Protein AF-A0A524PP28-F1 (afdb_monomer)

Mean predicted aligned error: 14.49 Å

Secondary structure (DSSP, 8-state):
------TTHHHHHHHHHHHHHHHHHHHHHHHSHHHIIIIIHHHHHHHHHHHHHHS-GGG------HHHHHHHHHHHHHTS-------------PPPPP-----PPPPPPS------PPP----TT-HHHHHHHHHHHHTT----HHHHHHHH-SSTT-----HHHHHHHHHHHSS-------S--HHHHH-

Structure (mmCIF, N/CA/C/O backbone):
data_AF-A0A524PP28-F1
#
_entry.id   AF-A0A524PP28-F1
#
loop_
_atom_site.group_PDB
_atom_site.id
_atom_site.type_symbol
_atom_site.label_atom_id
_atom_site.label_alt_id
_atom_site.label_comp_id
_atom_site.label_asym_id
_atom_site.label_entity_id
_atom_site.label_seq_id
_atom_site.pdbx_PDB_ins_code
_atom_site.Cartn_x
_atom_site.Cartn_y
_atom_site.Cartn_z
_atom_site.occupancy
_atom_site.B_iso_or_equiv
_atom_site.auth_seq_id
_atom_site.auth_comp_id
_atom_site.auth_asym_id
_atom_site.auth_atom_id
_atom_site.pdbx_PDB_model_num
ATOM 1 N N . MET A 1 1 ? 23.845 -2.824 -70.066 1.00 41.78 1 MET A N 1
ATOM 2 C CA . MET A 1 1 ? 23.721 -1.913 -68.906 1.00 41.78 1 MET A CA 1
ATOM 3 C C . MET A 1 1 ? 23.658 -2.773 -67.642 1.00 41.78 1 MET A C 1
ATOM 5 O O . MET A 1 1 ? 22.612 -3.324 -67.334 1.00 41.78 1 MET A O 1
ATOM 9 N N . PHE A 1 2 ? 24.801 -3.035 -66.996 1.00 45.25 2 PHE A N 1
ATOM 10 C CA . PHE A 1 2 ? 24.888 -3.962 -65.856 1.00 45.25 2 PHE A CA 1
ATOM 11 C C . PHE A 1 2 ? 24.359 -3.288 -64.582 1.00 45.25 2 PHE A C 1
ATOM 13 O O . PHE A 1 2 ? 24.990 -2.385 -64.036 1.00 45.25 2 PHE A O 1
ATOM 20 N N . GLN A 1 3 ? 23.197 -3.735 -64.102 1.00 56.69 3 GLN A N 1
ATOM 21 C CA . GLN A 1 3 ? 22.665 -3.350 -62.797 1.00 56.69 3 GLN A CA 1
ATOM 22 C C . GLN A 1 3 ? 23.578 -3.925 -61.705 1.00 56.69 3 GLN A C 1
ATOM 24 O O . GLN A 1 3 ? 23.565 -5.123 -61.417 1.00 56.69 3 GLN A O 1
ATOM 29 N N . LYS A 1 4 ? 24.391 -3.061 -61.094 1.00 52.88 4 LYS A N 1
ATOM 30 C CA . LYS A 1 4 ? 25.235 -3.381 -59.939 1.00 52.88 4 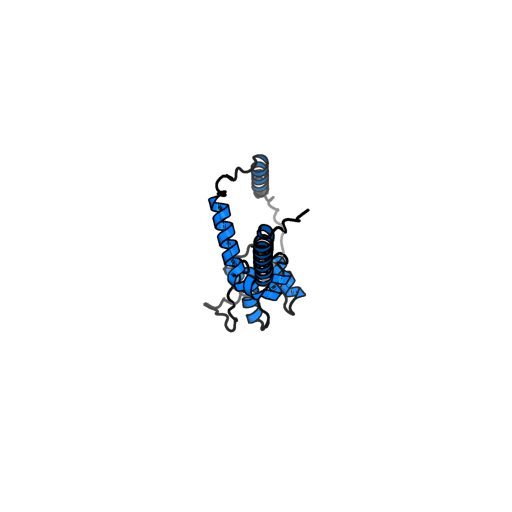LYS A CA 1
ATOM 31 C C . LYS A 1 4 ? 24.311 -3.662 -58.744 1.00 52.88 4 LYS A C 1
ATOM 33 O O . LYS A 1 4 ? 23.977 -2.759 -57.983 1.00 52.88 4 LYS A O 1
ATOM 38 N N . ARG A 1 5 ? 23.812 -4.902 -58.619 1.00 57.16 5 ARG A N 1
ATOM 39 C CA . ARG A 1 5 ? 22.997 -5.334 -57.472 1.00 57.16 5 ARG A CA 1
ATOM 40 C C . ARG A 1 5 ? 23.782 -5.026 -56.200 1.00 57.16 5 ARG A C 1
ATOM 42 O O . ARG A 1 5 ? 24.908 -5.479 -56.023 1.00 57.16 5 ARG A O 1
ATOM 49 N N . SER A 1 6 ? 23.177 -4.212 -55.347 1.00 57.62 6 SER A N 1
ATOM 50 C CA . SER A 1 6 ? 23.732 -3.684 -54.108 1.00 57.62 6 SER A CA 1
ATOM 51 C C . SER A 1 6 ? 23.991 -4.802 -53.085 1.00 57.62 6 SER A C 1
ATOM 53 O O . SER A 1 6 ? 23.219 -5.027 -52.159 1.00 57.62 6 SER A O 1
ATOM 55 N N . VAL A 1 7 ? 25.092 -5.539 -53.245 1.00 58.59 7 VAL A N 1
ATOM 56 C CA . VAL A 1 7 ? 25.517 -6.592 -52.300 1.00 58.59 7 VAL A CA 1
ATOM 57 C C . VAL A 1 7 ? 25.780 -6.007 -50.904 1.00 58.59 7 VAL A C 1
ATOM 59 O O . VAL A 1 7 ? 25.609 -6.697 -49.907 1.00 58.59 7 VAL A O 1
ATOM 62 N N . ARG A 1 8 ? 26.100 -4.709 -50.815 1.00 60.47 8 ARG A N 1
ATOM 63 C CA . ARG A 1 8 ? 26.408 -4.005 -49.562 1.00 60.47 8 ARG A CA 1
ATOM 64 C C . ARG A 1 8 ? 25.178 -3.680 -48.700 1.00 60.47 8 ARG A C 1
ATOM 66 O O . ARG A 1 8 ? 25.328 -3.513 -47.497 1.00 60.47 8 ARG A O 1
ATOM 73 N N . THR A 1 9 ? 23.973 -3.620 -49.277 1.00 61.94 9 THR A N 1
ATOM 74 C CA . THR A 1 9 ? 22.736 -3.336 -48.513 1.00 61.94 9 THR A CA 1
ATOM 75 C C . THR A 1 9 ? 22.134 -4.580 -47.871 1.00 61.94 9 THR A C 1
ATOM 77 O O . THR A 1 9 ? 21.558 -4.481 -46.797 1.00 61.94 9 THR A O 1
ATOM 80 N N . ARG A 1 10 ? 22.321 -5.767 -48.459 1.00 75.12 10 ARG A N 1
ATOM 81 C CA . ARG A 1 10 ? 21.817 -7.041 -47.918 1.00 75.12 10 ARG A CA 1
ATOM 82 C C . ARG A 1 10 ? 22.282 -7.366 -46.487 1.00 75.12 10 ARG A C 1
ATOM 84 O O . ARG A 1 10 ? 21.410 -7.646 -45.671 1.00 75.12 10 ARG A O 1
ATOM 91 N N . PRO A 1 11 ? 23.581 -7.300 -46.131 1.00 80.25 11 PRO A N 1
ATOM 92 C CA . PRO A 1 11 ? 24.006 -7.548 -44.751 1.00 80.25 11 PRO A CA 1
ATOM 93 C C . PRO A 1 11 ? 23.503 -6.464 -43.789 1.00 80.25 11 PRO A C 1
ATOM 95 O O . PRO A 1 11 ? 23.210 -6.758 -42.638 1.00 80.25 11 PRO A O 1
ATOM 98 N N . LEU A 1 12 ? 23.339 -5.230 -44.274 1.00 84.19 12 LEU A N 1
ATOM 99 C CA . LEU A 1 12 ? 22.822 -4.100 -43.501 1.00 84.19 12 LEU A CA 1
ATOM 100 C C . LEU A 1 12 ? 21.324 -4.265 -43.188 1.00 84.19 12 LEU A C 1
ATOM 102 O O . LEU A 1 12 ? 20.901 -4.027 -42.063 1.00 84.19 12 LEU A O 1
ATOM 106 N N . VAL A 1 13 ? 20.538 -4.752 -44.153 1.00 86.81 13 VAL A N 1
ATOM 107 C CA . VAL A 1 13 ? 19.115 -5.090 -43.977 1.00 86.81 13 VAL A CA 1
ATOM 108 C C . VAL A 1 13 ? 18.943 -6.275 -43.027 1.00 86.81 13 VAL A C 1
ATOM 110 O O . VAL A 1 13 ? 18.065 -6.239 -42.170 1.00 86.81 13 VAL A O 1
ATOM 113 N N . VAL A 1 14 ? 19.798 -7.299 -43.125 1.00 89.62 14 VAL A N 1
ATOM 114 C CA . VAL A 1 14 ? 19.785 -8.433 -42.185 1.00 89.62 14 VAL A CA 1
ATOM 115 C C . VAL A 1 14 ? 20.155 -7.970 -40.773 1.00 89.62 14 VAL A C 1
ATOM 117 O O . VAL A 1 14 ? 19.447 -8.304 -39.829 1.00 89.62 14 VAL A O 1
ATOM 120 N N . ALA A 1 15 ? 21.201 -7.152 -40.618 1.00 91.12 15 ALA A N 1
ATOM 121 C CA . ALA A 1 15 ? 21.595 -6.604 -39.321 1.00 91.12 15 ALA A CA 1
ATOM 122 C C . ALA A 1 15 ? 20.482 -5.745 -38.696 1.00 91.12 15 ALA A C 1
ATOM 124 O O . ALA A 1 15 ? 20.168 -5.911 -37.520 1.00 91.12 15 ALA A O 1
ATOM 125 N N . LEU A 1 16 ? 19.833 -4.882 -39.485 1.00 93.50 16 LEU A N 1
ATOM 126 C CA . LEU A 1 16 ? 18.694 -4.084 -39.030 1.00 93.50 16 LEU A CA 1
ATOM 127 C C . LEU A 1 16 ? 17.511 -4.973 -38.615 1.00 93.50 16 LEU A C 1
ATOM 129 O O . LEU A 1 16 ? 16.909 -4.743 -37.570 1.00 93.50 16 LEU A O 1
ATOM 133 N N . GLY A 1 17 ? 17.210 -6.013 -39.397 1.00 93.75 17 GLY A N 1
ATOM 134 C CA . GLY A 1 17 ? 16.168 -6.988 -39.075 1.00 93.75 17 GLY A CA 1
ATOM 135 C C . GLY A 1 17 ? 16.432 -7.722 -37.759 1.00 93.75 17 GLY A C 1
ATOM 136 O O . GLY A 1 17 ? 15.519 -7.866 -36.951 1.00 93.75 17 GLY A O 1
ATOM 137 N N . VAL A 1 18 ? 17.683 -8.114 -37.497 1.00 94.50 18 VAL A N 1
ATOM 138 C CA . VAL A 1 18 ? 18.090 -8.733 -36.224 1.00 94.50 18 VAL A CA 1
ATOM 139 C C . VAL A 1 18 ? 17.942 -7.754 -35.061 1.00 94.50 18 VAL A C 1
ATOM 141 O O . VAL A 1 18 ? 17.420 -8.132 -34.018 1.00 94.50 18 VAL A O 1
ATOM 144 N N . VAL A 1 19 ? 18.335 -6.489 -35.228 1.00 95.19 19 VAL A N 1
ATOM 145 C CA . VAL A 1 19 ? 18.167 -5.469 -34.179 1.00 95.19 19 VAL A CA 1
ATOM 146 C C . VAL A 1 19 ? 16.689 -5.256 -33.853 1.00 95.19 19 VAL A C 1
ATOM 148 O O . VAL A 1 19 ? 16.319 -5.264 -32.681 1.00 95.19 19 VAL A O 1
ATOM 151 N N . ILE A 1 20 ? 15.829 -5.131 -34.866 1.00 95.44 20 ILE A N 1
ATOM 152 C CA . ILE A 1 20 ? 14.379 -4.997 -34.670 1.00 95.44 20 ILE A CA 1
ATOM 153 C C . ILE A 1 20 ? 13.817 -6.241 -33.971 1.00 95.44 20 ILE A C 1
AT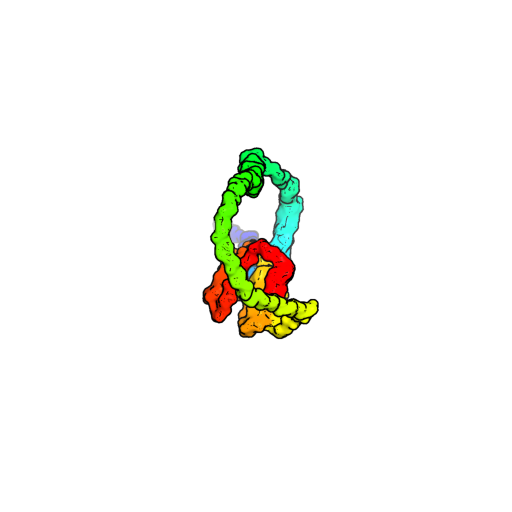OM 155 O O . ILE A 1 20 ? 13.047 -6.115 -33.019 1.00 95.44 20 ILE A O 1
ATOM 159 N N . LEU A 1 21 ? 14.230 -7.442 -34.382 1.00 95.44 21 LEU A N 1
ATOM 160 C CA . LEU A 1 21 ? 13.817 -8.688 -33.738 1.00 95.44 21 LEU A CA 1
ATOM 161 C C . LEU A 1 21 ? 14.235 -8.728 -32.260 1.00 95.44 21 LEU A C 1
ATOM 163 O O . LEU A 1 21 ? 13.419 -9.043 -31.402 1.00 95.44 21 LEU A O 1
ATOM 167 N N . CYS A 1 22 ? 15.472 -8.353 -31.937 1.00 94.88 22 CYS A N 1
ATOM 168 C CA . CYS A 1 22 ? 15.946 -8.299 -30.555 1.00 94.88 22 CYS A CA 1
ATOM 169 C C . CYS A 1 22 ? 15.180 -7.264 -29.721 1.00 94.88 22 CYS A C 1
ATOM 171 O O . CYS A 1 22 ? 14.829 -7.544 -28.577 1.00 94.88 22 CYS A O 1
ATOM 173 N N . ILE A 1 23 ? 14.885 -6.089 -30.286 1.00 94.62 23 ILE A N 1
ATOM 174 C CA . ILE A 1 23 ? 14.103 -5.051 -29.603 1.00 94.62 23 ILE A CA 1
ATOM 175 C C . ILE A 1 23 ? 12.680 -5.548 -29.346 1.00 94.62 23 ILE A C 1
ATOM 177 O O . ILE A 1 23 ? 12.198 -5.436 -28.225 1.00 94.62 23 ILE A O 1
ATOM 181 N N . THR A 1 24 ? 12.021 -6.124 -30.352 1.00 94.12 24 THR A N 1
ATOM 182 C CA . THR A 1 24 ? 10.654 -6.654 -30.216 1.00 94.12 24 THR A CA 1
ATOM 183 C C . THR A 1 24 ? 10.581 -7.827 -29.239 1.00 94.12 24 THR A C 1
ATOM 185 O O . THR A 1 24 ? 9.702 -7.858 -28.383 1.00 94.12 24 THR A O 1
ATOM 188 N N . ALA A 1 25 ? 11.532 -8.761 -29.286 1.00 93.94 25 ALA A N 1
ATOM 189 C CA . ALA A 1 25 ? 11.628 -9.834 -28.301 1.00 93.94 25 ALA A CA 1
ATOM 190 C C . ALA A 1 25 ? 11.852 -9.269 -26.888 1.00 93.94 25 ALA A C 1
ATOM 192 O O . ALA A 1 25 ? 11.166 -9.660 -25.945 1.00 93.94 25 ALA A O 1
ATOM 193 N N . GLY A 1 26 ? 12.748 -8.287 -26.749 1.00 90.94 26 GLY A N 1
ATOM 194 C CA . GLY A 1 26 ? 13.002 -7.596 -25.489 1.00 90.94 26 GLY A CA 1
ATOM 195 C C . GLY A 1 26 ? 11.755 -6.907 -24.932 1.00 90.94 26 GLY A C 1
ATOM 196 O O . GLY A 1 26 ? 11.416 -7.106 -23.766 1.00 90.94 26 GLY A O 1
ATOM 197 N N . THR A 1 27 ? 11.011 -6.160 -25.750 1.00 89.06 27 THR A N 1
ATOM 198 C CA . THR A 1 27 ? 9.779 -5.492 -25.304 1.00 89.06 27 THR A CA 1
ATOM 199 C C . THR A 1 27 ? 8.686 -6.488 -24.928 1.00 89.06 27 THR A C 1
ATOM 201 O O . THR A 1 27 ? 7.992 -6.268 -23.936 1.00 89.06 27 THR A O 1
ATOM 204 N N . LEU A 1 28 ? 8.552 -7.605 -25.646 1.00 92.06 28 LEU A N 1
ATOM 205 C CA . LEU A 1 28 ? 7.620 -8.674 -25.277 1.00 92.06 28 LEU A CA 1
ATOM 206 C C . LEU A 1 28 ? 7.991 -9.300 -23.928 1.00 92.06 28 LEU A C 1
ATOM 208 O O . LEU A 1 28 ? 7.130 -9.414 -23.059 1.00 92.06 28 LEU A O 1
ATOM 212 N N . THR A 1 29 ? 9.270 -9.626 -23.705 1.00 90.06 29 THR A N 1
ATOM 213 C CA . THR A 1 29 ? 9.726 -10.161 -22.408 1.00 90.06 29 THR A CA 1
ATOM 214 C C . THR A 1 29 ? 9.536 -9.168 -21.268 1.00 90.06 29 THR A C 1
ATOM 216 O O . THR A 1 29 ? 9.142 -9.565 -20.175 1.00 90.06 29 THR A O 1
ATOM 219 N N . TYR A 1 30 ? 9.747 -7.876 -21.527 1.00 88.19 30 TYR A N 1
ATOM 220 C CA . TYR A 1 30 ? 9.538 -6.826 -20.542 1.00 88.19 30 TYR A CA 1
ATOM 221 C C . TYR A 1 30 ? 8.066 -6.731 -20.136 1.00 88.19 30 TYR A C 1
ATOM 223 O O . TYR A 1 30 ? 7.781 -6.626 -18.952 1.00 88.19 30 TYR A O 1
ATOM 231 N N . ASN A 1 31 ? 7.118 -6.815 -21.073 1.00 87.50 31 ASN A N 1
ATOM 232 C CA . ASN A 1 31 ? 5.685 -6.706 -20.764 1.00 87.50 31 ASN A CA 1
ATOM 233 C C . ASN A 1 31 ? 5.099 -7.926 -20.025 1.00 87.50 31 ASN A C 1
ATOM 235 O O . ASN A 1 31 ? 3.957 -7.870 -19.574 1.00 87.50 31 ASN A O 1
ATOM 239 N N . MET A 1 32 ? 5.856 -9.013 -19.855 1.00 88.94 32 MET A N 1
ATOM 240 C CA . MET A 1 32 ? 5.397 -10.172 -19.088 1.00 88.94 32 MET A CA 1
ATOM 241 C C . MET A 1 32 ? 5.311 -9.843 -17.582 1.00 88.94 32 MET A C 1
ATOM 243 O O . MET A 1 32 ? 6.297 -9.362 -17.012 1.00 88.94 32 MET A O 1
ATOM 247 N N . PRO A 1 33 ? 4.200 -10.175 -16.886 1.00 81.88 33 PRO A N 1
ATOM 248 C CA . PRO A 1 33 ? 4.018 -9.859 -15.463 1.00 81.88 33 PRO A CA 1
ATOM 249 C C . PRO A 1 33 ? 5.139 -10.398 -14.569 1.00 81.88 33 PRO A C 1
ATOM 251 O O . PRO A 1 33 ? 5.626 -9.707 -13.680 1.00 81.88 33 PRO A O 1
ATOM 254 N N . ILE A 1 34 ? 5.616 -11.613 -14.851 1.00 85.88 34 ILE A N 1
ATOM 255 C CA . ILE A 1 34 ? 6.700 -12.262 -14.100 1.00 85.88 34 ILE A CA 1
ATOM 256 C C . ILE A 1 34 ? 7.989 -11.432 -14.167 1.00 85.88 34 ILE A C 1
ATOM 258 O O . ILE A 1 34 ? 8.714 -11.325 -13.178 1.00 85.88 34 ILE A O 1
ATOM 262 N N . PHE A 1 35 ? 8.285 -10.829 -15.318 1.00 88.19 35 PHE A N 1
ATOM 263 C CA . PHE A 1 35 ? 9.477 -10.006 -15.472 1.00 88.19 35 PHE A CA 1
ATOM 264 C C . PHE A 1 35 ? 9.325 -8.673 -14.733 1.00 88.19 35 PHE A C 1
ATOM 266 O O . PHE A 1 35 ? 10.219 -8.286 -13.979 1.00 88.19 35 PHE A O 1
ATOM 273 N N . GLN A 1 36 ? 8.181 -8.000 -14.894 1.00 82.75 36 GLN A N 1
ATOM 274 C CA . GLN A 1 36 ? 7.883 -6.742 -14.200 1.00 82.75 36 GLN A CA 1
ATOM 275 C C . GLN A 1 36 ? 7.966 -6.889 -12.679 1.00 82.75 36 GLN A C 1
ATOM 277 O O . GLN A 1 36 ? 8.600 -6.068 -12.017 1.00 82.75 36 GLN A O 1
ATOM 282 N N . GLU A 1 37 ? 7.391 -7.957 -12.127 1.00 80.31 37 GLU A N 1
ATOM 283 C CA . GLU A 1 37 ? 7.387 -8.191 -10.683 1.00 80.31 37 GLU A CA 1
ATOM 284 C C . GLU A 1 37 ? 8.794 -8.442 -10.118 1.00 80.31 37 GLU A C 1
ATOM 286 O O . GLU A 1 37 ? 9.121 -7.943 -9.041 1.00 80.31 37 GLU A O 1
ATOM 291 N N . ASN A 1 38 ? 9.648 -9.169 -10.846 1.00 84.44 38 ASN A N 1
ATOM 292 C CA . ASN A 1 38 ? 10.983 -9.533 -10.362 1.00 84.44 38 ASN A CA 1
ATOM 293 C C . ASN A 1 38 ? 12.055 -8.468 -10.652 1.00 84.44 38 ASN A C 1
ATOM 295 O O . ASN A 1 38 ? 12.944 -8.241 -9.826 1.00 84.44 38 ASN A O 1
ATOM 299 N N . PHE A 1 39 ? 11.984 -7.815 -11.816 1.00 88.19 39 PHE A N 1
ATOM 300 C CA . PHE A 1 39 ? 13.040 -6.935 -12.333 1.00 88.19 39 PHE A CA 1
ATOM 301 C C . PHE A 1 39 ? 12.586 -5.500 -12.614 1.00 88.19 39 PHE A C 1
ATOM 303 O O . PHE A 1 39 ? 13.427 -4.599 -12.620 1.00 88.19 39 PHE A O 1
ATOM 310 N N . G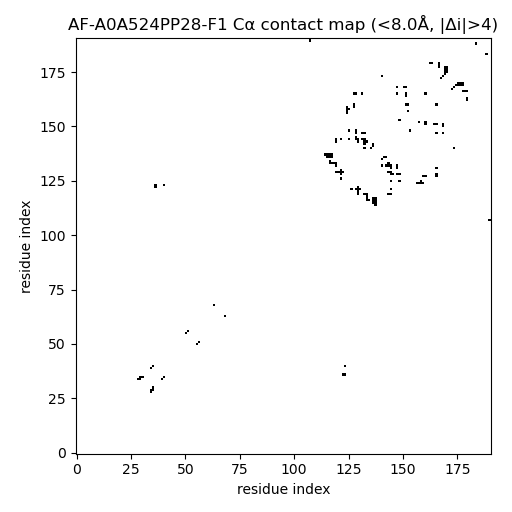LY A 1 40 ? 11.288 -5.249 -12.805 1.00 85.50 40 GLY A N 1
ATOM 311 C CA . GLY A 1 40 ? 10.769 -3.920 -13.152 1.00 85.50 40 GLY A CA 1
ATOM 312 C C . GLY A 1 40 ? 11.131 -2.844 -12.122 1.00 85.50 40 GLY A C 1
ATOM 313 O O . GLY A 1 40 ? 11.502 -1.724 -12.485 1.00 85.50 40 GLY A O 1
ATOM 314 N N . TRP A 1 41 ? 11.133 -3.197 -10.833 1.00 85.25 41 TRP A N 1
ATOM 315 C CA . TRP A 1 41 ? 11.539 -2.288 -9.757 1.00 85.25 41 TRP A CA 1
ATOM 316 C C . TRP A 1 41 ? 13.027 -1.910 -9.818 1.00 85.25 41 TRP A C 1
ATOM 318 O O . TRP A 1 41 ? 13.369 -0.749 -9.606 1.00 85.25 41 TRP A O 1
ATOM 328 N N . ARG A 1 42 ? 13.913 -2.850 -10.183 1.00 90.50 42 ARG A N 1
ATOM 329 C CA . ARG A 1 42 ? 15.360 -2.596 -10.329 1.00 90.50 42 ARG A CA 1
ATOM 330 C C . ARG A 1 42 ? 15.632 -1.635 -11.479 1.00 90.50 42 ARG A C 1
ATOM 332 O O . ARG A 1 42 ? 16.427 -0.711 -11.340 1.00 90.50 42 ARG A O 1
ATOM 339 N N . ILE A 1 43 ? 14.937 -1.836 -12.600 1.00 89.44 43 ILE A N 1
ATOM 340 C CA . ILE A 1 43 ? 15.017 -0.952 -13.769 1.00 89.44 43 ILE A CA 1
ATOM 341 C C . ILE A 1 43 ? 14.517 0.447 -13.398 1.00 89.44 43 ILE A C 1
ATOM 343 O O . ILE A 1 43 ? 15.183 1.435 -13.694 1.00 89.44 43 ILE A O 1
ATOM 347 N N . SER A 1 44 ? 13.388 0.532 -12.692 1.00 86.94 44 SER A N 1
ATOM 348 C CA . SER A 1 44 ? 12.826 1.806 -12.228 1.00 86.94 44 SER A CA 1
ATOM 349 C C . SER A 1 44 ? 13.775 2.542 -11.278 1.00 86.94 44 SER A C 1
ATOM 351 O O . SER A 1 44 ? 13.934 3.757 -11.383 1.00 86.94 44 SER A O 1
ATOM 353 N N . GLN A 1 45 ? 14.439 1.817 -10.375 1.00 89.56 45 GLN A N 1
ATOM 354 C CA . GLN A 1 45 ? 15.426 2.386 -9.463 1.00 89.56 45 GLN A CA 1
ATOM 355 C C . GLN A 1 45 ? 16.653 2.905 -10.216 1.00 89.56 45 GLN A C 1
ATOM 357 O O . GLN A 1 45 ? 17.068 4.033 -9.976 1.00 89.56 45 GLN A O 1
ATOM 362 N N . LEU A 1 46 ? 17.177 2.141 -11.179 1.00 93.00 46 LEU A N 1
ATOM 363 C CA . LEU A 1 46 ? 18.280 2.583 -12.032 1.00 93.00 46 LEU A CA 1
ATOM 364 C C . LEU A 1 46 ? 17.913 3.846 -12.825 1.00 93.00 46 LEU A C 1
ATOM 366 O O . LEU A 1 46 ? 18.681 4.805 -12.851 1.00 93.00 46 LEU A O 1
ATOM 370 N N . GLN A 1 47 ? 16.724 3.875 -13.431 1.00 91.12 47 GLN A N 1
ATOM 371 C CA . GLN A 1 47 ? 16.218 5.050 -14.144 1.00 91.12 47 GLN A CA 1
ATOM 372 C C . GLN A 1 47 ? 16.109 6.270 -13.224 1.00 91.12 47 GLN A C 1
ATOM 374 O O . GLN A 1 47 ? 16.521 7.364 -13.608 1.00 91.12 47 GLN A O 1
ATOM 379 N N . ALA A 1 48 ? 15.589 6.090 -12.007 1.00 88.00 48 ALA A N 1
ATOM 380 C CA . ALA A 1 48 ? 15.506 7.157 -11.016 1.00 88.00 48 ALA A CA 1
ATOM 381 C C . ALA A 1 48 ? 16.899 7.652 -10.599 1.00 88.00 48 ALA A C 1
ATOM 383 O O . ALA A 1 48 ? 17.117 8.858 -10.558 1.00 88.00 48 ALA A O 1
ATOM 384 N N . SER A 1 49 ? 17.854 6.748 -10.363 1.00 90.38 49 SER A N 1
ATOM 385 C CA . SER A 1 49 ? 19.240 7.096 -10.036 1.00 90.38 49 SER A CA 1
ATOM 386 C C . SER A 1 49 ? 19.911 7.897 -11.149 1.00 90.38 49 SER A C 1
ATOM 388 O O . SER A 1 49 ? 20.522 8.922 -10.866 1.00 90.38 49 SER A O 1
ATOM 390 N N . ILE A 1 50 ? 19.755 7.482 -12.411 1.00 93.94 50 ILE A N 1
ATOM 391 C CA . ILE A 1 50 ? 20.279 8.226 -13.566 1.00 93.94 50 ILE A CA 1
ATOM 392 C C . ILE A 1 50 ? 19.619 9.606 -13.648 1.00 93.94 50 ILE A C 1
ATOM 394 O O . ILE A 1 50 ? 20.310 10.610 -13.798 1.00 93.94 50 ILE A O 1
ATOM 398 N N . LYS A 1 51 ? 18.289 9.680 -13.498 1.00 89.25 51 LYS A N 1
ATOM 399 C CA . LYS A 1 51 ? 17.559 10.953 -13.522 1.00 89.25 51 LYS A CA 1
ATOM 400 C C . LYS A 1 51 ? 18.030 11.898 -12.419 1.00 89.25 51 LYS A C 1
ATOM 402 O O . LYS A 1 51 ? 18.258 13.066 -12.700 1.00 89.25 51 LYS A O 1
ATOM 407 N N . TYR A 1 52 ? 18.191 11.412 -11.193 1.00 89.31 52 TYR A N 1
ATOM 408 C CA . TYR A 1 52 ? 18.661 12.235 -10.079 1.00 89.31 52 TYR A CA 1
ATOM 409 C C . TYR A 1 52 ? 20.131 12.631 -10.206 1.00 89.31 52 TYR A C 1
ATOM 411 O O . TYR A 1 52 ? 20.488 13.720 -9.771 1.00 89.31 52 TYR A O 1
ATOM 419 N N . ALA A 1 53 ? 20.965 11.799 -10.835 1.00 91.12 53 ALA A N 1
ATOM 420 C CA . ALA A 1 53 ? 22.344 12.162 -11.145 1.00 91.12 53 ALA A CA 1
ATOM 421 C C . ALA A 1 53 ? 22.427 13.287 -12.192 1.00 91.12 53 ALA A C 1
ATOM 423 O O . ALA A 1 53 ? 23.289 14.153 -12.090 1.00 91.12 53 ALA A O 1
ATOM 424 N N . LEU A 1 54 ? 21.531 13.287 -13.185 1.00 92.56 54 LEU A N 1
ATOM 425 C CA . LEU A 1 54 ? 21.481 14.307 -14.241 1.00 92.56 54 LEU A CA 1
ATOM 426 C C . LEU A 1 54 ? 20.696 15.566 -13.837 1.00 92.56 54 LEU A C 1
ATOM 428 O O . LEU A 1 54 ? 20.924 16.641 -14.385 1.00 92.56 54 LEU A O 1
ATOM 432 N N . SER A 1 55 ? 19.729 15.438 -12.929 1.00 86.81 55 SER A N 1
ATOM 433 C CA . SER A 1 55 ? 18.821 16.510 -12.504 1.00 86.81 55 SER A CA 1
ATOM 434 C C . SER A 1 55 ? 18.494 16.353 -11.011 1.00 86.81 55 SER A C 1
ATOM 436 O O . SER A 1 55 ? 17.476 15.739 -10.660 1.00 86.81 55 SER A O 1
ATOM 438 N N . PRO A 1 56 ? 19.369 16.847 -10.116 1.00 82.94 56 PRO A N 1
ATOM 439 C CA . PRO A 1 56 ? 19.194 16.690 -8.680 1.00 82.94 56 PRO A CA 1
ATOM 440 C C . PRO A 1 56 ? 17.984 17.501 -8.174 1.00 82.94 56 PRO A C 1
ATOM 442 O O . PRO A 1 56 ? 17.827 18.666 -8.525 1.00 82.94 56 PRO A O 1
ATOM 445 N N . PRO A 1 57 ? 17.130 16.925 -7.310 1.00 69.81 57 PRO A N 1
ATOM 446 C CA . PRO A 1 57 ? 15.904 17.576 -6.835 1.00 69.81 57 PRO A CA 1
ATOM 447 C C . PRO A 1 57 ? 16.132 18.717 -5.822 1.00 69.81 57 PRO A C 1
ATOM 449 O O . PRO A 1 57 ? 15.175 19.371 -5.423 1.00 69.81 57 PRO A O 1
ATOM 452 N N . GLY A 1 58 ? 17.373 18.960 -5.385 1.00 65.12 58 GLY A N 1
ATOM 453 C CA . GLY A 1 58 ? 17.711 19.927 -4.330 1.00 65.12 58 GLY A CA 1
ATOM 454 C C . GLY A 1 58 ? 17.605 21.407 -4.716 1.00 65.12 58 GLY A C 1
ATOM 455 O O . GLY A 1 58 ? 17.840 22.259 -3.867 1.00 65.12 58 GLY A O 1
ATOM 456 N N . GLU A 1 59 ? 17.257 21.728 -5.963 1.00 60.38 59 GLU A N 1
ATOM 457 C CA . GLU A 1 59 ? 17.145 23.115 -6.438 1.00 60.38 59 GLU A CA 1
ATOM 458 C C . GLU A 1 59 ? 15.744 23.720 -6.222 1.00 60.38 59 GLU A C 1
ATOM 460 O O . GLU A 1 59 ? 15.571 24.934 -6.287 1.00 60.38 59 GLU A O 1
ATOM 465 N N . SER A 1 60 ? 14.740 22.910 -5.865 1.00 59.25 60 SER A N 1
ATOM 466 C CA . SER A 1 60 ? 13.459 23.427 -5.377 1.00 59.25 60 SER A CA 1
ATOM 467 C C . SER A 1 60 ? 13.520 23.620 -3.863 1.00 59.25 60 SER A C 1
ATOM 469 O O . SER A 1 60 ? 13.024 22.792 -3.093 1.00 59.25 60 SER A O 1
ATOM 471 N N . VAL A 1 61 ? 14.140 24.714 -3.417 1.00 62.31 61 VAL A N 1
ATOM 472 C CA . VAL A 1 61 ? 13.900 25.219 -2.060 1.00 62.31 61 VAL A CA 1
ATOM 473 C C . VAL A 1 61 ? 12.400 25.469 -1.956 1.00 62.31 61 VAL A C 1
ATOM 475 O O . VAL A 1 61 ? 11.836 26.187 -2.780 1.00 62.31 61 VAL A O 1
ATOM 478 N N . PHE A 1 62 ? 11.744 24.842 -0.981 1.00 59.09 62 PHE A N 1
ATOM 479 C CA . PHE A 1 62 ? 10.338 25.087 -0.685 1.00 59.09 62 PHE A CA 1
ATOM 480 C C . PHE A 1 62 ? 10.238 26.514 -0.134 1.00 59.09 62 PHE A C 1
ATOM 482 O O . PHE A 1 62 ? 10.295 26.729 1.072 1.00 59.09 62 PHE A O 1
ATOM 489 N N . THR A 1 63 ? 10.198 27.512 -1.014 1.00 68.44 63 THR A N 1
ATOM 490 C CA . THR A 1 63 ? 9.829 28.874 -0.655 1.00 68.44 63 THR A CA 1
ATOM 491 C C . THR A 1 63 ? 8.310 28.869 -0.599 1.00 68.44 63 THR A C 1
ATOM 493 O O . THR A 1 63 ? 7.658 28.796 -1.646 1.00 68.44 63 THR A O 1
ATOM 496 N N . PRO A 1 64 ? 7.700 28.844 0.601 1.00 65.81 64 PRO A N 1
ATOM 497 C CA . PRO A 1 64 ? 6.259 28.937 0.663 1.00 65.81 64 PRO A CA 1
ATOM 498 C C . PRO A 1 64 ? 5.887 30.251 -0.016 1.00 65.81 64 PRO A C 1
ATOM 500 O O . PRO A 1 64 ? 6.437 31.306 0.307 1.00 65.81 64 PRO A O 1
ATOM 503 N N . ASN A 1 65 ? 5.003 30.172 -1.012 1.00 80.38 65 ASN A N 1
ATOM 504 C CA . ASN A 1 65 ? 4.440 31.360 -1.634 1.00 80.38 65 ASN A CA 1
ATOM 505 C C . ASN A 1 65 ? 3.954 32.270 -0.490 1.00 80.38 65 ASN A C 1
ATOM 507 O O . ASN A 1 65 ? 3.225 31.773 0.374 1.00 80.38 65 ASN A O 1
ATOM 511 N N . PRO A 1 66 ? 4.352 33.554 -0.437 1.00 76.44 66 PRO A N 1
ATOM 512 C CA . PRO A 1 66 ? 3.987 34.445 0.662 1.00 76.44 66 PRO A CA 1
ATOM 513 C C . PRO A 1 66 ? 2.471 34.495 0.895 1.00 76.44 66 PRO A C 1
ATOM 515 O O . PRO A 1 66 ? 2.036 34.604 2.035 1.00 76.44 66 PRO A O 1
ATOM 518 N N . THR A 1 67 ? 1.660 34.311 -0.151 1.00 79.56 67 THR A N 1
ATOM 519 C CA . THR A 1 67 ? 0.202 34.182 -0.036 1.00 79.56 67 THR A CA 1
ATOM 520 C C . THR A 1 67 ? -0.213 32.899 0.686 1.00 79.56 67 THR A C 1
ATOM 522 O O . THR A 1 67 ? -1.097 32.932 1.529 1.00 79.56 67 THR A O 1
ATOM 525 N N . VAL A 1 68 ? 0.432 31.763 0.404 1.00 78.88 68 VAL A N 1
ATOM 526 C CA . VAL A 1 68 ? 0.150 30.485 1.084 1.00 78.88 68 VAL A CA 1
ATOM 527 C C . VAL A 1 68 ? 0.624 30.522 2.533 1.00 78.88 68 VAL A C 1
ATOM 529 O O . VAL A 1 68 ? -0.094 30.061 3.413 1.00 78.88 68 VAL A O 1
ATOM 532 N N . ALA A 1 69 ? 1.785 31.124 2.797 1.00 79.50 69 ALA A N 1
ATOM 533 C CA . ALA A 1 69 ? 2.261 31.353 4.157 1.00 79.50 69 ALA A CA 1
ATOM 534 C C . ALA A 1 69 ? 1.285 32.236 4.956 1.00 79.50 69 ALA A C 1
ATOM 536 O O . ALA A 1 69 ? 0.953 31.897 6.088 1.00 79.50 69 ALA A O 1
ATOM 537 N N . ALA A 1 70 ? 0.773 33.314 4.349 1.00 80.31 70 ALA A N 1
ATOM 538 C CA . ALA A 1 70 ? -0.226 34.185 4.964 1.00 80.31 70 ALA A CA 1
ATOM 539 C C . ALA A 1 70 ? -1.558 33.462 5.226 1.00 80.31 70 ALA A C 1
ATOM 541 O O . ALA A 1 70 ? -2.091 33.571 6.323 1.00 80.31 70 ALA A O 1
ATOM 542 N N . MET A 1 71 ? -2.056 32.661 4.275 1.00 81.00 71 MET A N 1
ATOM 543 C CA . MET A 1 71 ? -3.284 31.869 4.458 1.00 81.00 71 MET A CA 1
ATOM 544 C C . MET A 1 71 ? -3.149 30.827 5.577 1.00 81.00 71 MET A C 1
ATOM 546 O O . MET A 1 71 ? -4.079 30.625 6.357 1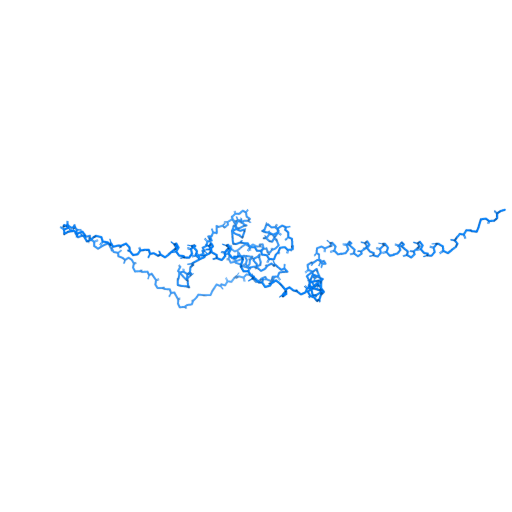.00 81.00 71 MET A O 1
ATOM 550 N N . VAL A 1 72 ? -1.994 30.157 5.679 1.00 83.06 72 VAL A N 1
ATOM 551 C CA . VAL A 1 72 ? -1.719 29.212 6.774 1.00 83.06 72 VAL A CA 1
ATOM 552 C C . VAL A 1 72 ? -1.672 29.946 8.113 1.00 83.06 72 VAL A C 1
ATOM 554 O O . VAL A 1 72 ? -2.240 29.452 9.083 1.00 83.06 72 VAL A O 1
ATOM 557 N N . GLN A 1 73 ? -1.057 31.131 8.161 1.00 82.19 73 GLN A N 1
ATOM 558 C CA . GLN A 1 73 ? -0.999 31.947 9.371 1.00 82.19 73 GLN A CA 1
ATOM 559 C C . GLN A 1 73 ? -2.391 32.433 9.802 1.00 82.19 73 GLN A C 1
ATOM 561 O O . GLN A 1 73 ? -2.760 32.225 10.951 1.00 82.19 73 GLN A O 1
ATOM 566 N N . GLU A 1 74 ? -3.205 32.963 8.882 1.00 81.56 74 GLU A N 1
ATOM 567 C CA . GLU A 1 74 ? -4.604 33.334 9.158 1.00 81.56 74 GLU A CA 1
ATOM 568 C C . GLU A 1 74 ? -5.422 32.144 9.664 1.00 81.56 74 GLU A C 1
ATOM 570 O O . GLU A 1 74 ? -6.218 32.277 10.591 1.00 81.56 74 GLU A O 1
ATOM 575 N N . THR A 1 75 ? -5.212 30.962 9.080 1.00 81.75 75 THR A N 1
ATOM 576 C CA . THR A 1 75 ? -5.902 29.744 9.513 1.00 81.75 75 THR A CA 1
ATOM 577 C C . THR A 1 75 ? -5.484 29.353 10.930 1.00 81.75 75 THR A C 1
ATOM 579 O O . THR A 1 75 ? -6.340 29.012 11.740 1.00 81.75 75 THR A O 1
ATOM 582 N N . MET A 1 76 ? -4.191 29.418 11.260 1.00 76.94 76 MET A N 1
ATOM 583 C CA . MET A 1 76 ? -3.704 29.138 12.616 1.00 76.94 76 MET A CA 1
ATOM 584 C C . MET A 1 76 ? -4.235 30.156 13.632 1.00 76.94 76 MET A C 1
ATOM 586 O O . MET A 1 76 ? -4.674 29.760 14.711 1.00 76.94 76 MET A O 1
ATOM 590 N N . ASP A 1 77 ? -4.280 31.438 13.268 1.00 77.62 77 ASP A N 1
ATOM 591 C CA . ASP A 1 77 ? -4.800 32.502 14.128 1.00 77.62 77 ASP A CA 1
ATOM 592 C C . ASP A 1 77 ? -6.314 32.335 14.369 1.00 77.62 77 ASP A C 1
ATOM 594 O O . ASP A 1 77 ? -6.779 32.499 15.500 1.00 77.62 77 ASP A O 1
ATOM 598 N N . ALA A 1 78 ? -7.076 31.901 13.356 1.00 74.00 78 ALA A N 1
ATOM 599 C CA . ALA A 1 78 ? -8.515 31.640 13.450 1.00 74.00 78 ALA A CA 1
ATOM 600 C C . ALA A 1 78 ? -8.889 30.422 14.320 1.00 74.00 78 ALA A C 1
ATOM 602 O O . ALA A 1 78 ? -10.005 30.361 14.837 1.00 74.00 78 ALA A O 1
ATOM 603 N N . ILE A 1 79 ? -7.982 29.455 14.505 1.00 70.25 79 ILE A N 1
ATOM 604 C CA . ILE A 1 79 ? -8.217 28.266 15.351 1.00 70.25 79 ILE A CA 1
ATOM 605 C C . ILE A 1 79 ? -7.921 28.568 16.834 1.00 70.25 79 ILE A C 1
ATOM 607 O O . ILE A 1 79 ? -8.226 27.755 17.707 1.00 70.25 79 ILE A O 1
ATOM 611 N N . THR A 1 80 ? -7.382 29.750 17.156 1.00 64.88 80 THR A N 1
ATOM 612 C CA . THR A 1 80 ? -7.132 30.155 18.545 1.00 64.88 80 THR A CA 1
ATOM 613 C C . THR A 1 80 ? -8.465 30.300 19.292 1.00 64.88 80 THR A C 1
ATOM 615 O O . THR A 1 80 ? -9.257 31.189 18.963 1.00 64.88 80 THR A O 1
ATOM 618 N N . PRO A 1 81 ? -8.761 29.465 20.309 1.00 60.22 81 PRO A N 1
ATOM 619 C CA . PRO A 1 81 ? -10.013 29.574 21.039 1.00 60.22 81 PRO A CA 1
ATOM 620 C C . PRO A 1 81 ? -10.058 30.919 21.769 1.00 60.22 81 PRO A C 1
ATOM 622 O O . PRO A 1 81 ? -9.286 31.178 22.693 1.00 60.22 81 PRO A O 1
ATOM 625 N N . THR A 1 82 ? -10.981 31.789 21.360 1.00 61.12 82 THR A N 1
ATOM 626 C CA . THR A 1 82 ? -11.277 33.016 22.101 1.00 61.12 82 THR A CA 1
ATOM 627 C C . THR A 1 82 ? -11.896 32.612 23.434 1.00 61.12 82 THR A C 1
ATOM 629 O O . THR A 1 82 ? -12.958 31.986 23.464 1.00 61.12 82 THR A O 1
ATOM 632 N N . ALA A 1 83 ? -11.237 32.965 24.540 1.00 56.91 83 ALA A N 1
ATOM 633 C CA . ALA A 1 83 ? -11.785 32.811 25.880 1.00 56.91 83 ALA A CA 1
ATOM 634 C C . ALA A 1 83 ? -13.101 33.599 25.974 1.00 56.91 83 ALA A C 1
ATOM 636 O O . ALA A 1 83 ? -13.121 34.812 26.190 1.00 56.91 83 ALA A O 1
ATOM 637 N N . THR A 1 84 ? -14.220 32.907 25.773 1.00 54.25 84 THR A N 1
ATOM 638 C CA . THR A 1 84 ? -15.545 33.475 25.993 1.00 54.25 84 THR A CA 1
ATOM 639 C C . THR A 1 84 ? -15.678 33.687 27.494 1.00 54.25 84 THR A C 1
ATOM 641 O O . THR A 1 84 ? -15.609 32.731 28.265 1.00 54.25 84 THR A O 1
ATOM 644 N N . ARG A 1 85 ? -15.828 34.941 27.934 1.00 57.72 85 ARG A N 1
ATOM 645 C CA . ARG A 1 85 ? -16.188 35.229 29.325 1.00 57.72 85 ARG A CA 1
ATOM 646 C C . ARG A 1 85 ? -17.574 34.645 29.577 1.00 57.72 85 ARG A C 1
ATOM 648 O O . ARG A 1 85 ? -18.575 35.218 29.156 1.00 57.72 85 ARG A O 1
ATOM 655 N N . THR A 1 86 ? -17.616 33.500 30.247 1.00 54.12 86 THR A N 1
ATOM 656 C CA . THR A 1 86 ? -18.840 32.904 30.775 1.00 54.12 86 THR A CA 1
ATOM 657 C C . THR A 1 86 ? -19.501 33.913 31.711 1.00 54.12 86 THR A C 1
ATOM 659 O O . THR A 1 86 ? -18.916 34.301 32.721 1.00 54.12 86 THR A O 1
ATOM 662 N N . ALA A 1 87 ? -20.706 34.370 31.370 1.00 54.91 87 ALA A N 1
ATOM 663 C CA . ALA A 1 87 ? -21.540 35.110 32.304 1.00 54.91 87 ALA A CA 1
ATOM 664 C C . ALA A 1 87 ? -21.933 34.164 33.446 1.00 54.91 87 ALA A C 1
ATOM 666 O O . ALA A 1 87 ? -22.499 33.101 33.197 1.00 54.91 87 ALA A O 1
ATOM 667 N N . THR A 1 88 ? -21.609 34.532 34.684 1.00 55.34 88 THR A N 1
ATOM 668 C CA . THR A 1 88 ? -22.013 33.802 35.889 1.00 55.34 88 THR A CA 1
ATOM 669 C C . THR A 1 88 ? -23.546 33.766 35.973 1.00 55.34 88 THR A C 1
ATOM 671 O O . THR A 1 88 ? -24.151 34.830 36.126 1.00 55.34 88 THR A O 1
ATOM 674 N N . PRO A 1 89 ? -24.208 32.597 35.887 1.00 59.16 89 PRO A N 1
ATOM 675 C CA . PRO A 1 89 ? -25.637 32.503 36.156 1.00 59.16 89 PRO A CA 1
ATOM 676 C C . PRO A 1 89 ? -25.876 32.719 37.656 1.00 59.16 89 PRO A C 1
ATOM 678 O O . PRO A 1 89 ? -25.165 32.152 38.488 1.00 59.16 89 PRO A O 1
ATOM 681 N N . GLY A 1 90 ? -26.870 33.536 38.010 1.00 60.62 90 GLY A N 1
ATOM 682 C CA . GLY A 1 90 ? -27.358 33.637 39.389 1.00 60.62 90 GLY A CA 1
ATOM 683 C C . GLY A 1 90 ? -27.891 32.288 39.904 1.00 60.62 90 GLY A C 1
ATOM 684 O O . GLY A 1 90 ? -28.196 31.402 39.099 1.00 60.62 90 GLY A O 1
ATOM 685 N N . PRO A 1 91 ? -28.008 32.101 41.232 1.00 53.53 91 PRO A N 1
ATOM 686 C CA . PRO A 1 91 ? -28.371 30.815 41.818 1.00 53.53 91 PRO A CA 1
ATOM 687 C C . PRO A 1 91 ? -29.785 30.408 41.391 1.00 53.53 91 PRO A C 1
ATOM 689 O O . PRO A 1 91 ? -30.778 30.953 41.863 1.00 53.53 91 PRO A O 1
ATOM 692 N N . THR A 1 92 ? -29.869 29.430 40.493 1.00 61.84 92 THR A N 1
ATOM 693 C CA . THR A 1 92 ? -31.098 28.682 40.217 1.00 61.84 92 THR A CA 1
ATOM 694 C C . THR A 1 92 ? -31.008 27.368 40.983 1.00 61.84 92 THR A C 1
ATOM 696 O O . THR A 1 92 ? -29.991 26.679 40.915 1.00 61.84 92 THR A O 1
ATOM 699 N N . LEU A 1 93 ? -32.049 27.041 41.751 1.00 57.09 93 LEU A N 1
ATOM 700 C CA . LEU A 1 93 ? -32.150 25.795 42.509 1.00 57.09 93 LEU A CA 1
ATOM 701 C C . LEU A 1 93 ? -32.318 24.616 41.537 1.00 57.09 93 LEU A C 1
ATOM 703 O O . LEU A 1 93 ? -33.430 24.263 41.152 1.00 57.09 93 LEU A O 1
ATOM 707 N N . THR A 1 94 ? -31.200 24.033 41.110 1.00 61.28 94 THR A N 1
ATOM 708 C CA . THR A 1 94 ? -31.166 22.829 40.273 1.00 61.28 94 THR A CA 1
ATOM 709 C C . THR A 1 94 ? -31.471 21.595 41.134 1.00 61.28 94 THR A C 1
ATOM 711 O O . THR A 1 94 ? -30.807 21.408 42.157 1.00 61.28 94 THR A O 1
ATOM 714 N N . PRO A 1 95 ? -32.434 20.730 40.759 1.00 63.09 95 PRO A N 1
ATOM 715 C CA . PRO A 1 95 ? -32.648 19.464 41.453 1.00 63.09 95 PRO A CA 1
ATOM 716 C C . PRO A 1 95 ? -31.399 18.582 41.333 1.00 63.09 95 PRO A C 1
ATOM 718 O O . PRO A 1 95 ? -30.816 18.450 40.256 1.00 63.09 95 PRO A O 1
ATOM 721 N N . THR A 1 96 ? -30.974 17.994 42.450 1.00 64.44 96 THR A N 1
ATOM 722 C CA . THR A 1 96 ? -29.802 17.117 42.530 1.00 64.44 96 THR A CA 1
ATOM 723 C C . THR A 1 96 ? -29.966 15.920 41.582 1.00 64.44 96 THR A C 1
ATOM 725 O O . THR A 1 96 ? -30.919 15.155 41.752 1.00 64.44 96 THR A O 1
ATOM 728 N N . PRO A 1 97 ? -29.076 15.719 40.590 1.00 64.06 97 PRO A N 1
ATOM 729 C CA . PRO A 1 97 ? -29.103 14.509 39.782 1.00 64.06 97 PRO A CA 1
ATOM 730 C C . PRO A 1 97 ? -28.764 13.300 40.662 1.00 64.06 97 PRO A C 1
ATOM 732 O O . PRO A 1 97 ? -27.785 13.309 41.409 1.00 64.06 97 PRO A O 1
ATOM 735 N N . SER A 1 98 ? -29.599 12.265 40.580 1.00 67.12 98 SER A N 1
ATOM 736 C CA . SER A 1 98 ? -29.346 10.963 41.201 1.00 67.12 98 SER A CA 1
ATOM 737 C C . SER A 1 98 ? -28.077 10.342 40.597 1.00 67.12 98 SER A C 1
ATOM 739 O O . SER A 1 98 ? -27.908 10.428 39.377 1.00 67.12 98 SER A O 1
ATOM 741 N N . PRO A 1 99 ? -27.173 9.734 41.390 1.00 63.09 99 PRO A N 1
ATOM 742 C CA . PRO A 1 99 ? -25.972 9.105 40.858 1.00 63.09 99 PRO A CA 1
ATOM 743 C C . PRO A 1 99 ? -26.357 7.911 39.979 1.00 63.09 99 PRO A C 1
ATOM 745 O O . PRO A 1 99 ? -26.716 6.839 40.466 1.00 63.09 99 PRO A O 1
ATOM 748 N N . THR A 1 100 ? -26.277 8.092 38.664 1.00 67.31 100 THR A N 1
ATOM 749 C CA . THR A 1 100 ? -26.267 6.980 37.714 1.00 67.31 100 THR A CA 1
ATOM 750 C C . THR A 1 100 ? -25.026 6.140 38.001 1.00 67.31 100 THR A C 1
ATOM 752 O O . THR A 1 100 ? -23.928 6.685 38.105 1.00 67.31 100 THR A O 1
ATOM 755 N N . ALA A 1 101 ? -25.187 4.824 38.153 1.00 61.81 101 ALA A N 1
ATOM 756 C CA . ALA A 1 101 ? -24.069 3.912 38.359 1.00 61.81 101 ALA A CA 1
ATOM 757 C C . ALA A 1 101 ? -23.076 4.034 37.191 1.00 61.81 101 ALA A C 1
ATOM 759 O O . ALA A 1 101 ? -23.357 3.606 36.072 1.00 61.81 101 ALA A O 1
ATOM 760 N N . THR A 1 102 ? -21.921 4.646 37.449 1.00 65.19 102 THR A N 1
ATOM 761 C CA . THR A 1 102 ? -20.803 4.677 36.509 1.00 65.19 102 THR A CA 1
ATOM 762 C C . THR A 1 102 ? -20.219 3.273 36.452 1.00 65.19 102 THR A C 1
ATOM 764 O O . THR A 1 102 ? -19.570 2.832 37.396 1.00 65.19 102 THR A O 1
ATOM 767 N N . THR A 1 103 ? -20.463 2.547 35.363 1.00 63.56 103 THR A N 1
ATOM 768 C CA . THR A 1 103 ? -19.731 1.312 35.070 1.00 63.56 103 THR A CA 1
ATOM 769 C C . THR A 1 103 ? -18.251 1.653 34.940 1.00 63.56 103 THR A C 1
ATOM 771 O O . THR A 1 103 ? -17.857 2.375 34.022 1.00 63.56 103 THR A O 1
ATOM 774 N N . GLU A 1 104 ? -17.442 1.174 35.881 1.00 71.31 104 GLU A N 1
ATOM 775 C CA . GLU A 1 104 ? -15.991 1.305 35.829 1.00 71.31 104 GLU A CA 1
ATOM 776 C C . GLU A 1 104 ? -15.465 0.605 34.560 1.00 71.31 104 GLU A C 1
ATOM 778 O O . GLU A 1 104 ? -15.867 -0.530 34.279 1.00 71.31 104 GLU A O 1
ATOM 783 N N . PRO A 1 105 ? -14.620 1.264 33.745 1.00 71.69 105 PRO A N 1
ATOM 784 C CA . PRO A 1 105 ? -14.094 0.656 32.532 1.00 71.69 105 PRO A CA 1
ATOM 785 C C . PRO A 1 105 ? -13.236 -0.557 32.894 1.00 71.69 105 PRO A C 1
ATOM 787 O O . PRO A 1 105 ? -12.328 -0.460 33.717 1.00 71.69 105 PRO A O 1
ATOM 790 N N . THR A 1 106 ? -13.507 -1.697 32.257 1.00 77.81 106 THR A N 1
ATOM 791 C CA . THR A 1 106 ? -12.715 -2.917 32.431 1.00 77.81 106 THR A CA 1
ATOM 79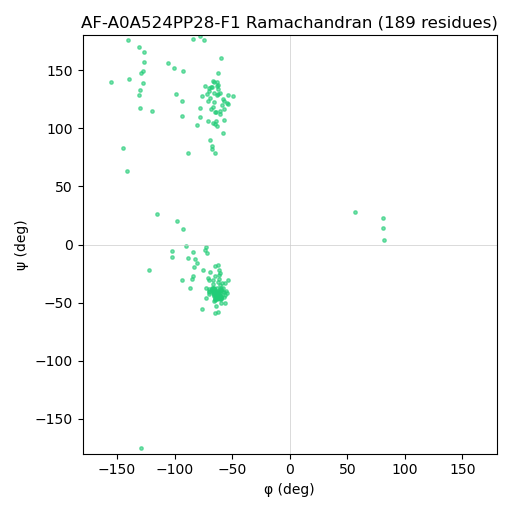2 C C . THR A 1 106 ? -11.229 -2.617 32.180 1.00 77.81 106 THR A C 1
ATOM 794 O O . THR A 1 106 ? -10.902 -2.015 31.151 1.00 77.81 106 THR A O 1
ATOM 797 N N . PRO A 1 107 ? -10.316 -2.995 33.094 1.00 83.44 107 PRO A N 1
ATOM 798 C CA . PRO A 1 107 ? -8.896 -2.707 32.936 1.00 83.44 107 PRO A CA 1
ATOM 799 C C . PRO A 1 107 ? -8.317 -3.458 31.732 1.00 83.44 107 PRO A C 1
ATOM 801 O O . PRO A 1 107 ? -8.632 -4.624 31.491 1.00 83.44 107 PRO A O 1
ATOM 804 N N . LEU A 1 108 ? -7.442 -2.783 30.984 1.00 86.50 108 LEU A N 1
ATOM 805 C CA . LEU A 1 108 ? -6.761 -3.372 29.835 1.00 86.50 108 LEU A CA 1
ATOM 806 C C . LEU A 1 108 ? -5.795 -4.483 30.285 1.00 86.50 108 LEU A C 1
ATOM 808 O O . LEU A 1 108 ? -5.086 -4.310 31.281 1.00 86.50 108 LEU A O 1
ATOM 812 N N . PRO A 1 109 ? -5.699 -5.598 29.542 1.00 89.56 109 PRO A N 1
ATOM 813 C CA . PRO A 1 109 ? -4.669 -6.601 29.784 1.00 89.56 109 PRO A CA 1
ATOM 814 C C . PRO A 1 109 ? -3.266 -6.007 29.581 1.00 89.56 109 PRO A C 1
ATOM 816 O O . PRO A 1 109 ? -3.048 -5.168 28.707 1.00 89.56 109 PRO A O 1
ATOM 819 N N . ALA A 1 110 ? -2.286 -6.490 30.351 1.00 90.00 110 ALA A N 1
ATOM 820 C CA . ALA A 1 110 ? -0.910 -5.987 30.287 1.00 90.00 110 ALA A CA 1
ATOM 821 C C . ALA A 1 110 ? -0.250 -6.199 28.911 1.00 90.00 110 ALA A C 1
ATOM 823 O O . ALA A 1 110 ? 0.587 -5.404 28.485 1.00 90.00 110 ALA A O 1
ATOM 824 N N . THR A 1 111 ? -0.594 -7.278 28.204 1.00 91.25 111 THR A N 1
ATOM 825 C CA . THR A 1 111 ? -0.101 -7.569 26.852 1.00 91.25 111 THR A CA 1
ATOM 826 C C . THR A 1 111 ? -1.088 -8.473 26.124 1.00 91.25 111 THR A C 1
ATOM 828 O O . THR A 1 111 ? -1.603 -9.429 26.698 1.00 91.25 111 THR A O 1
ATOM 831 N N . VAL A 1 112 ? -1.303 -8.196 24.840 1.00 91.69 112 VAL A N 1
ATOM 832 C CA . VAL A 1 112 ? -2.048 -9.056 23.915 1.00 91.69 112 VAL A CA 1
ATOM 833 C C . VAL A 1 112 ? -1.197 -9.232 22.667 1.00 91.69 112 VAL A C 1
ATOM 835 O O . VAL A 1 112 ? -0.667 -8.257 22.136 1.00 91.69 112 VAL A O 1
ATOM 838 N N . ARG A 1 113 ? -1.052 -10.473 22.195 1.00 92.69 113 ARG A N 1
ATOM 839 C CA . ARG A 1 113 ? -0.386 -10.778 20.926 1.00 92.69 113 ARG A CA 1
ATOM 840 C C . ARG A 1 113 ? -1.371 -11.470 19.999 1.00 92.69 113 ARG A C 1
ATOM 842 O O . ARG A 1 113 ? -1.791 -12.590 20.277 1.00 92.69 113 ARG A O 1
ATOM 849 N N . LEU A 1 114 ? -1.698 -10.809 18.894 1.00 92.81 114 LEU A N 1
ATOM 850 C CA . LEU A 1 114 ? -2.479 -11.417 17.823 1.00 92.81 114 LEU A CA 1
ATOM 851 C C . LEU A 1 114 ? -1.643 -12.522 17.166 1.00 92.81 114 LEU A C 1
ATOM 853 O O . LEU A 1 114 ? -0.445 -12.356 16.932 1.00 92.81 114 LEU A O 1
ATOM 857 N N . SER A 1 115 ? -2.264 -13.667 16.909 1.00 94.25 115 SER A N 1
ATOM 858 C CA . SER A 1 115 ? -1.634 -14.820 16.260 1.00 94.25 115 SER A CA 1
ATOM 859 C C . SER A 1 115 ? -2.474 -15.263 15.064 1.00 94.25 115 SER A C 1
ATOM 861 O O . SER A 1 115 ? -3.602 -14.806 14.911 1.00 94.25 115 SER A O 1
ATOM 863 N N . GLY A 1 116 ? -1.913 -16.100 14.188 1.00 92.56 116 GLY A N 1
ATOM 864 C CA . GLY A 1 116 ? -2.606 -16.558 12.976 1.00 92.56 116 GLY A CA 1
ATOM 865 C C . GLY A 1 116 ? -2.553 -15.588 11.790 1.00 92.56 116 GLY A C 1
ATOM 866 O O . GLY A 1 116 ? -3.123 -15.882 10.748 1.00 92.56 116 GLY A O 1
ATOM 867 N N . ILE A 1 117 ? -1.837 -14.465 11.911 1.00 96.81 117 ILE A N 1
ATOM 868 C CA . ILE A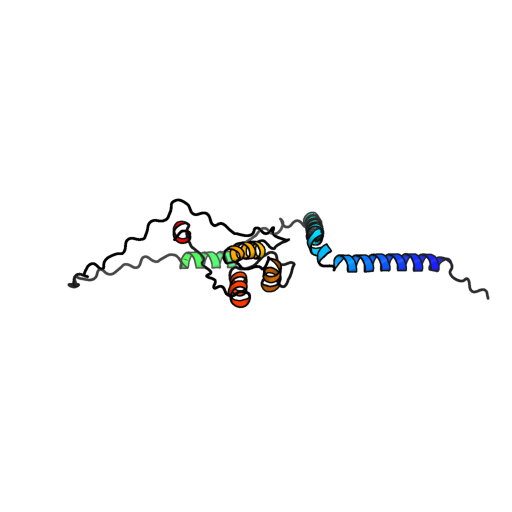 1 117 ? -1.611 -13.533 10.800 1.00 96.81 117 ILE A CA 1
ATOM 869 C C . ILE A 1 117 ? -0.655 -14.171 9.788 1.00 96.81 117 ILE A C 1
ATOM 871 O O . ILE A 1 117 ? 0.476 -14.535 10.126 1.00 96.81 117 ILE A O 1
ATOM 875 N N . ARG A 1 118 ? -1.089 -14.272 8.532 1.00 96.75 118 ARG A N 1
ATOM 876 C CA . ARG A 1 118 ? -0.250 -14.710 7.417 1.00 96.75 118 ARG A CA 1
ATOM 877 C C . ARG A 1 118 ? 0.644 -13.558 6.976 1.00 96.75 118 ARG A C 1
ATOM 879 O O . ARG A 1 118 ? 0.158 -12.537 6.503 1.00 96.75 118 ARG A O 1
ATOM 886 N N . HIS A 1 119 ? 1.953 -13.745 7.093 1.00 96.69 119 HIS A N 1
ATOM 887 C CA . HIS A 1 119 ? 2.928 -12.759 6.639 1.00 96.69 119 HIS A CA 1
ATOM 888 C C . HIS A 1 119 ? 3.032 -12.733 5.106 1.00 96.69 119 HIS A C 1
ATOM 890 O O . HIS A 1 119 ? 3.148 -13.781 4.467 1.00 96.69 119 HIS A O 1
ATOM 896 N N . GLU A 1 120 ? 3.073 -11.533 4.527 1.00 95.50 120 GLU A N 1
ATOM 897 C CA . GLU A 1 120 ? 3.290 -11.307 3.100 1.00 95.50 120 GLU A CA 1
ATOM 898 C C . GLU A 1 120 ? 4.387 -10.253 2.893 1.00 95.50 120 GLU A C 1
ATOM 900 O O . GLU A 1 120 ? 4.332 -9.155 3.441 1.00 95.50 120 GLU A O 1
ATOM 905 N N . TYR A 1 121 ? 5.393 -10.568 2.072 1.00 95.12 121 TYR A N 1
ATOM 906 C CA . TYR A 1 121 ? 6.408 -9.585 1.693 1.00 95.12 121 TYR A CA 1
ATOM 907 C C . TYR A 1 121 ? 5.816 -8.555 0.727 1.00 95.12 121 TYR A C 1
ATOM 909 O O . TYR A 1 121 ? 5.238 -8.915 -0.303 1.00 95.12 121 TYR A O 1
ATOM 917 N N . GLN A 1 122 ? 5.999 -7.267 1.024 1.00 93.06 122 GLN A N 1
ATOM 918 C CA . GLN A 1 122 ? 5.539 -6.207 0.131 1.00 93.06 122 GLN A CA 1
ATOM 919 C C . GLN A 1 122 ? 6.249 -6.265 -1.227 1.00 93.06 122 GLN A C 1
ATOM 921 O O . GLN A 1 122 ? 7.463 -6.469 -1.319 1.00 93.06 122 GLN A O 1
ATOM 926 N N . LYS A 1 123 ? 5.488 -6.023 -2.292 1.00 89.88 123 LYS A N 1
ATOM 927 C CA . LYS A 1 123 ? 6.028 -5.726 -3.619 1.00 89.88 123 LYS A CA 1
ATOM 928 C C . LYS A 1 123 ? 6.377 -4.241 -3.734 1.00 89.88 123 LYS A C 1
ATOM 930 O O . LYS A 1 123 ? 6.164 -3.442 -2.818 1.00 89.88 123 LYS A O 1
ATOM 935 N N . TRP A 1 124 ? 6.941 -3.867 -4.878 1.00 87.12 124 TRP A N 1
ATOM 936 C CA . TRP A 1 124 ? 7.318 -2.490 -5.180 1.00 87.12 124 TRP A CA 1
ATOM 937 C C . TRP A 1 124 ? 6.135 -1.525 -5.004 1.00 87.12 124 TRP A C 1
ATOM 939 O O . TRP A 1 124 ? 5.103 -1.692 -5.647 1.00 87.12 124 TRP A O 1
ATOM 949 N N . ASN A 1 125 ? 6.290 -0.519 -4.134 1.00 90.56 125 ASN A N 1
ATOM 950 C CA . ASN A 1 125 ? 5.259 0.472 -3.793 1.00 90.56 125 ASN A CA 1
ATOM 951 C C . ASN A 1 125 ? 3.930 -0.116 -3.268 1.00 90.56 125 ASN A C 1
ATOM 953 O O . ASN A 1 125 ? 2.881 0.502 -3.448 1.00 90.56 125 ASN A O 1
ATOM 957 N N . ASN A 1 126 ? 3.956 -1.297 -2.641 1.00 93.75 126 ASN A N 1
ATOM 958 C CA . ASN A 1 126 ? 2.753 -1.995 -2.167 1.00 93.75 126 ASN A CA 1
ATOM 959 C C . ASN A 1 126 ? 2.681 -2.137 -0.637 1.00 93.75 126 ASN A C 1
ATOM 961 O O . ASN A 1 126 ? 2.025 -3.048 -0.141 1.00 93.75 126 ASN A O 1
ATOM 965 N N . CYS A 1 127 ? 3.315 -1.248 0.132 1.00 94.44 127 CYS A N 1
ATOM 966 C CA . CYS A 1 127 ? 3.257 -1.310 1.598 1.00 94.44 127 CYS A CA 1
ATOM 967 C C . CYS A 1 127 ? 1.812 -1.285 2.137 1.00 94.44 127 CYS A C 1
ATOM 969 O O . CYS A 1 127 ? 1.478 -2.097 2.992 1.00 94.44 127 CYS A O 1
ATOM 971 N N . GLY A 1 128 ? 0.940 -0.423 1.600 1.00 95.56 128 GLY A N 1
ATOM 972 C CA . GLY A 1 128 ? -0.479 -0.369 1.970 1.00 95.56 128 GLY A CA 1
ATOM 973 C C . GLY A 1 128 ? -1.232 -1.666 1.644 1.00 95.56 128 GLY A C 1
ATOM 974 O O . GLY A 1 128 ? -1.740 -2.301 2.569 1.00 95.56 128 GLY A O 1
ATOM 975 N N . PRO A 1 129 ? -1.252 -2.114 0.372 1.00 97.06 129 PRO A N 1
ATOM 976 C CA . PRO A 1 129 ? -1.869 -3.381 -0.017 1.00 97.06 129 PRO A CA 1
ATOM 977 C C . PRO A 1 129 ? -1.359 -4.607 0.751 1.00 97.06 129 PRO A C 1
ATOM 979 O O . PRO A 1 129 ? -2.159 -5.444 1.158 1.00 97.06 129 PRO A O 1
ATOM 982 N N . ALA A 1 130 ? -0.049 -4.708 0.989 1.00 97.19 130 ALA A N 1
ATOM 983 C CA . ALA A 1 130 ? 0.536 -5.814 1.747 1.00 97.19 130 ALA A CA 1
ATOM 984 C C . ALA A 1 130 ? 0.180 -5.752 3.240 1.00 97.19 130 ALA A C 1
ATOM 986 O O . ALA A 1 130 ? -0.080 -6.775 3.864 1.00 97.19 130 ALA A O 1
ATOM 987 N N . ASN A 1 131 ? 0.136 -4.558 3.833 1.00 97.19 131 ASN A N 1
ATOM 988 C CA . ASN A 1 131 ? -0.284 -4.423 5.224 1.00 97.19 131 ASN A CA 1
ATOM 989 C C . ASN A 1 131 ? -1.763 -4.784 5.398 1.00 97.19 131 ASN A C 1
ATOM 991 O O . ASN A 1 131 ? -2.123 -5.470 6.355 1.00 97.19 131 ASN A O 1
ATOM 995 N N . LEU A 1 132 ? -2.612 -4.373 4.451 1.00 97.75 132 LEU A N 1
ATOM 996 C CA . LEU A 1 132 ? -4.024 -4.730 4.472 1.00 97.75 132 LEU A CA 1
ATOM 997 C C . LEU A 1 132 ? -4.228 -6.238 4.270 1.00 97.75 132 LEU A C 1
ATOM 999 O O . LEU A 1 132 ? -5.011 -6.823 5.009 1.00 97.75 132 LEU A O 1
ATOM 1003 N N . SER A 1 133 ? -3.505 -6.896 3.356 1.00 97.94 133 SER A N 1
ATOM 1004 C CA . SER A 1 133 ? -3.630 -8.353 3.184 1.00 97.94 133 SER A CA 1
ATOM 1005 C C . SER A 1 133 ? -3.227 -9.126 4.440 1.00 97.94 133 SER A C 1
ATOM 1007 O O . SER A 1 133 ? -3.940 -10.046 4.849 1.00 97.94 133 SER A O 1
ATOM 1009 N N . MET A 1 134 ? -2.135 -8.723 5.099 1.00 98.00 134 MET A N 1
ATOM 1010 C CA . MET A 1 134 ? -1.733 -9.297 6.384 1.00 98.00 134 MET A CA 1
ATOM 1011 C C . MET A 1 134 ? -2.818 -9.078 7.443 1.00 98.00 134 MET A C 1
ATOM 1013 O O . MET A 1 134 ? -3.209 -10.032 8.111 1.00 98.00 134 MET A O 1
ATOM 1017 N N . ALA A 1 135 ? -3.364 -7.865 7.565 1.00 96.75 135 ALA A N 1
ATOM 1018 C CA . ALA A 1 135 ? -4.443 -7.586 8.510 1.00 96.75 135 ALA A CA 1
ATOM 1019 C C . ALA A 1 135 ? -5.682 -8.455 8.237 1.00 96.75 135 ALA A C 1
ATOM 1021 O O . ALA A 1 135 ? -6.149 -9.144 9.136 1.00 96.75 135 ALA A O 1
ATOM 1022 N N . LEU A 1 136 ? -6.167 -8.501 6.994 1.00 97.50 136 LEU A N 1
ATOM 1023 C CA . LEU A 1 136 ? -7.349 -9.276 6.601 1.00 97.50 136 LEU A CA 1
ATOM 1024 C C . LEU A 1 136 ? -7.181 -10.786 6.836 1.00 97.50 136 LEU A C 1
ATOM 1026 O O . LEU A 1 136 ? -8.156 -11.468 7.154 1.00 97.50 136 LEU A O 1
ATOM 1030 N N . SER A 1 137 ? -5.952 -11.307 6.754 1.00 97.19 137 SER A N 1
ATOM 1031 C CA . SER A 1 137 ? -5.674 -12.719 7.051 1.00 97.19 137 SER A CA 1
ATOM 1032 C C . SER A 1 137 ? -6.005 -13.111 8.495 1.00 97.19 137 SER A C 1
ATOM 1034 O O . SER A 1 137 ? -6.366 -14.260 8.742 1.00 97.19 137 SER A O 1
ATOM 1036 N N . TYR A 1 138 ? -5.967 -12.160 9.438 1.00 96.56 138 TYR A N 1
ATOM 1037 C CA . TYR A 1 138 ? -6.403 -12.387 10.818 1.00 96.56 138 TYR A CA 1
ATOM 1038 C C . TYR A 1 138 ? -7.885 -12.787 10.896 1.00 96.56 138 TYR A C 1
ATOM 1040 O O . TYR A 1 138 ? -8.261 -13.620 11.716 1.00 96.56 138 TYR A O 1
ATOM 1048 N N . TRP A 1 139 ? -8.715 -12.239 10.003 1.00 96.00 139 TRP A N 1
ATOM 1049 C CA . TRP A 1 139 ? -10.138 -12.568 9.872 1.00 96.00 139 TRP A CA 1
ATOM 1050 C C . TRP A 1 139 ? -10.410 -13.684 8.850 1.00 96.00 139 TRP A C 1
ATOM 1052 O O . TRP A 1 139 ? -11.554 -13.901 8.461 1.00 96.00 139 TRP A O 1
ATOM 1062 N N . GLY A 1 140 ? -9.376 -14.409 8.411 1.00 95.25 140 GLY A N 1
ATOM 1063 C CA . GLY A 1 140 ? -9.519 -15.563 7.522 1.00 95.25 140 GLY A CA 1
ATOM 1064 C C . GLY A 1 140 ? -9.691 -15.226 6.039 1.00 95.25 140 GLY A C 1
ATOM 1065 O O . GLY A 1 140 ? -10.059 -16.104 5.261 1.00 95.25 140 GLY A O 1
ATOM 1066 N N . TRP A 1 141 ? -9.423 -13.987 5.617 1.00 96.25 141 TRP A N 1
ATOM 1067 C CA . TRP A 1 141 ? -9.413 -13.653 4.193 1.00 96.25 141 TRP A CA 1
ATOM 1068 C C . TRP A 1 141 ? -8.228 -14.319 3.481 1.00 96.25 141 TRP A C 1
ATOM 1070 O O . TRP A 1 141 ? -7.074 -14.144 3.879 1.00 96.25 141 TRP A O 1
ATOM 1080 N N . ASP A 1 142 ? -8.502 -15.064 2.407 1.00 93.94 142 ASP A N 1
ATOM 1081 C CA . ASP A 1 142 ? -7.485 -15.870 1.717 1.00 93.94 142 ASP A CA 1
ATOM 1082 C C . ASP A 1 142 ? -6.744 -15.124 0.587 1.00 93.94 142 ASP A C 1
ATOM 1084 O O . ASP A 1 142 ? -5.808 -15.646 -0.019 1.00 93.94 142 ASP A O 1
ATOM 1088 N N . GLY A 1 143 ? -7.088 -13.864 0.320 1.00 95.12 143 GLY A N 1
ATOM 1089 C CA . GLY A 1 143 ? -6.428 -13.065 -0.713 1.00 95.12 143 GLY A CA 1
ATOM 1090 C C . GLY A 1 143 ? -5.019 -12.571 -0.351 1.00 95.12 143 GLY A C 1
ATOM 1091 O O . GLY A 1 143 ? -4.505 -12.757 0.750 1.00 95.12 143 GLY A O 1
ATOM 1092 N N . ASN A 1 144 ? -4.363 -11.918 -1.308 1.00 95.94 144 ASN A N 1
ATOM 1093 C CA . ASN A 1 144 ? -3.020 -11.348 -1.150 1.00 95.94 144 ASN A CA 1
ATOM 1094 C C . ASN A 1 144 ? -2.996 -9.878 -1.595 1.00 95.94 144 ASN A C 1
ATOM 1096 O O . ASN A 1 144 ? -4.029 -9.311 -1.949 1.00 95.94 144 ASN A O 1
ATOM 1100 N N . GLN A 1 145 ? -1.824 -9.246 -1.607 1.00 96.06 145 GLN A N 1
ATOM 1101 C CA . GLN A 1 145 ? -1.712 -7.824 -1.937 1.00 96.06 145 GLN A CA 1
ATOM 1102 C C . GLN A 1 145 ? -2.098 -7.459 -3.386 1.00 96.06 145 GLN A C 1
ATOM 1104 O O . GLN A 1 145 ? -2.306 -6.279 -3.658 1.00 96.06 145 GLN A O 1
ATOM 1109 N N . ARG A 1 146 ? -2.148 -8.414 -4.335 1.00 93.62 146 ARG A N 1
ATOM 1110 C CA . ARG A 1 146 ? -2.438 -8.131 -5.759 1.00 93.62 146 ARG A CA 1
ATOM 1111 C C . ARG A 1 146 ? -3.857 -7.588 -5.985 1.00 93.62 146 ARG A C 1
ATOM 1113 O O . ARG A 1 146 ? -3.937 -6.456 -6.443 1.00 93.62 146 ARG A O 1
ATOM 1120 N N . PRO A 1 147 ? -4.950 -8.295 -5.626 1.00 95.62 147 PRO A N 1
ATOM 1121 C CA . PRO A 1 147 ? -6.307 -7.778 -5.829 1.00 95.62 147 PRO A CA 1
ATOM 1122 C C . PRO A 1 147 ? -6.546 -6.448 -5.105 1.00 95.62 147 PRO A C 1
ATOM 112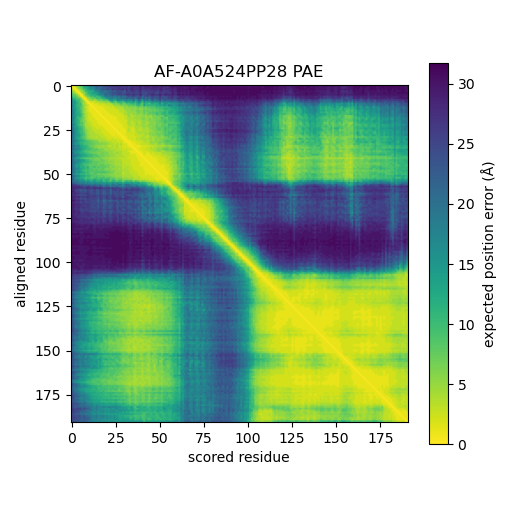4 O O . PRO A 1 147 ? -7.239 -5.586 -5.635 1.00 95.62 147 PRO A O 1
ATOM 1127 N N . ILE A 1 148 ? -5.921 -6.246 -3.937 1.00 96.94 148 ILE A N 1
ATOM 1128 C CA . ILE A 1 148 ? -5.970 -4.958 -3.234 1.00 96.94 148 ILE A CA 1
ATOM 1129 C C . ILE A 1 148 ? -5.294 -3.880 -4.080 1.00 96.94 148 ILE A C 1
ATOM 1131 O O . ILE A 1 148 ? -5.893 -2.846 -4.344 1.00 96.94 148 ILE A O 1
ATOM 1135 N N . SER A 1 149 ? -4.053 -4.123 -4.517 1.00 95.25 149 SER A N 1
ATOM 1136 C CA . SER A 1 149 ? -3.271 -3.181 -5.324 1.00 95.25 149 SER A CA 1
ATOM 1137 C C . SER A 1 149 ? -3.950 -2.835 -6.646 1.00 95.25 149 SER A C 1
ATOM 1139 O O . SER A 1 149 ? -3.881 -1.683 -7.056 1.00 95.25 149 SER A O 1
ATOM 1141 N N . ASP A 1 150 ? -4.576 -3.803 -7.311 1.00 93.75 150 ASP A N 1
ATOM 1142 C CA . ASP A 1 150 ? -5.266 -3.580 -8.584 1.00 93.75 150 ASP A CA 1
ATOM 1143 C C . ASP A 1 150 ? -6.493 -2.672 -8.398 1.00 93.75 150 ASP A C 1
ATOM 1145 O O . ASP A 1 150 ? -6.788 -1.851 -9.265 1.00 93.75 150 ASP A O 1
ATOM 1149 N N . PHE A 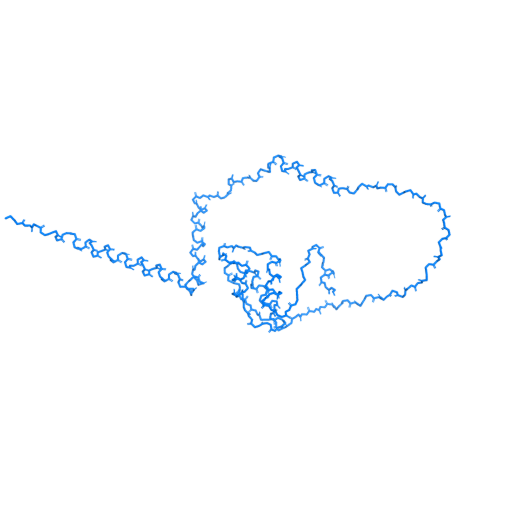1 151 ? -7.162 -2.776 -7.245 1.00 95.81 151 PHE A N 1
ATOM 1150 C CA . PHE A 1 151 ? -8.310 -1.947 -6.886 1.00 95.81 151 PHE A CA 1
ATOM 1151 C C . PHE A 1 151 ? -7.900 -0.531 -6.465 1.00 95.81 151 PHE A C 1
ATOM 1153 O O . PHE A 1 151 ? -8.357 0.450 -7.046 1.00 95.81 151 PHE A O 1
ATOM 1160 N N . VAL A 1 152 ? -7.016 -0.406 -5.468 1.00 95.19 152 VAL A N 1
ATOM 1161 C CA . VAL A 1 152 ? -6.673 0.904 -4.882 1.00 95.19 152 VAL A CA 1
ATOM 1162 C C . VAL A 1 152 ? -5.656 1.678 -5.714 1.00 95.19 152 VAL A C 1
ATOM 1164 O O . VAL A 1 152 ? -5.449 2.863 -5.490 1.00 95.19 152 VAL A O 1
ATOM 1167 N N . LYS A 1 153 ? -4.967 1.007 -6.643 1.00 91.50 153 LYS A N 1
ATOM 1168 C CA . LYS A 1 153 ? -3.812 1.569 -7.340 1.00 91.50 153 LYS A CA 1
ATOM 1169 C C . LYS A 1 153 ? -3.778 1.177 -8.822 1.00 91.50 153 LYS A C 1
ATOM 1171 O O . LYS A 1 153 ? -2.813 0.554 -9.279 1.00 91.50 153 LYS A O 1
ATOM 1176 N N . PRO A 1 154 ? -4.785 1.596 -9.614 1.00 85.88 154 PRO A N 1
ATOM 1177 C CA . PRO A 1 154 ? -4.904 1.221 -11.025 1.00 85.88 154 PRO A CA 1
ATOM 1178 C C . PRO A 1 154 ? -3.720 1.704 -11.875 1.00 85.88 154 PRO A C 1
ATOM 1180 O O . PRO A 1 154 ? -3.445 1.146 -12.935 1.00 85.88 154 PRO A O 1
ATOM 1183 N N . ASN A 1 155 ? -2.990 2.729 -11.416 1.00 87.06 155 ASN A N 1
ATOM 1184 C CA . ASN A 1 155 ? -1.692 3.103 -11.965 1.00 87.06 155 ASN A CA 1
ATOM 1185 C C . ASN A 1 155 ? -0.557 2.426 -11.167 1.00 87.06 155 ASN A C 1
ATOM 1187 O O . ASN A 1 155 ? -0.247 2.867 -10.058 1.00 87.06 155 ASN A O 1
ATOM 1191 N N . PRO A 1 156 ? 0.173 1.451 -11.742 1.00 80.19 156 PRO A N 1
ATOM 1192 C CA . PRO A 1 156 ? 1.240 0.737 -11.034 1.00 80.19 156 PRO A CA 1
ATOM 1193 C C . PRO A 1 156 ? 2.412 1.623 -10.585 1.00 80.19 156 PRO A C 1
ATOM 1195 O O . PRO A 1 156 ? 3.211 1.216 -9.740 1.00 80.19 156 PRO A O 1
ATOM 1198 N N . ARG A 1 157 ? 2.555 2.825 -11.166 1.00 82.62 157 ARG A N 1
ATOM 1199 C CA . ARG A 1 157 ? 3.596 3.792 -10.785 1.00 82.62 157 ARG A CA 1
ATOM 1200 C C . ARG A 1 157 ? 3.239 4.621 -9.562 1.00 82.62 157 ARG A C 1
ATOM 1202 O O . ARG A 1 157 ? 4.129 5.302 -9.047 1.00 82.62 157 ARG A O 1
ATOM 1209 N N . ASP A 1 158 ? 1.984 4.592 -9.128 1.00 88.44 158 ASP A N 1
ATOM 1210 C CA . ASP A 1 158 ? 1.599 5.282 -7.913 1.00 88.44 158 ASP A CA 1
ATOM 1211 C C . ASP A 1 158 ? 2.344 4.671 -6.717 1.00 88.44 158 ASP A C 1
ATOM 1213 O O . ASP A 1 158 ? 2.572 3.458 -6.617 1.00 88.44 158 ASP A O 1
ATOM 1217 N N . LYS A 1 159 ? 2.829 5.561 -5.862 1.00 87.44 159 LYS A N 1
ATOM 1218 C CA . LYS A 1 159 ? 3.659 5.246 -4.702 1.00 87.44 159 LYS A CA 1
ATOM 1219 C C . LYS A 1 159 ? 2.864 5.287 -3.409 1.00 87.44 159 LYS A C 1
ATOM 1221 O O . LYS A 1 159 ? 3.400 4.876 -2.384 1.00 87.44 159 LYS A O 1
ATOM 1226 N N . ASN A 1 160 ? 1.641 5.803 -3.456 1.00 90.44 160 ASN A N 1
ATOM 1227 C CA . ASN A 1 160 ? 0.818 6.016 -2.288 1.00 90.44 160 ASN A CA 1
ATOM 1228 C C . ASN A 1 160 ? -0.547 5.354 -2.458 1.00 90.44 160 ASN A C 1
ATOM 1230 O O . ASN A 1 160 ? -0.989 5.089 -3.570 1.00 90.44 160 ASN A O 1
ATOM 1234 N N . VAL A 1 161 ? -1.180 5.083 -1.324 1.00 94.44 161 VAL A N 1
ATOM 1235 C CA . VAL A 1 161 ? -2.594 4.732 -1.225 1.00 94.44 161 VAL A CA 1
ATOM 1236 C C . VAL A 1 161 ? -3.147 5.448 -0.002 1.00 94.44 161 VAL A C 1
ATOM 1238 O O . VAL A 1 161 ? -2.462 5.588 1.016 1.00 94.44 161 VAL A O 1
ATOM 1241 N N . MET A 1 162 ? -4.375 5.923 -0.095 1.00 94.38 162 MET A N 1
ATOM 1242 C CA . MET A 1 162 ? -5.048 6.637 0.973 1.00 94.38 162 MET A CA 1
ATOM 1243 C C . MET A 1 162 ? -5.872 5.669 1.835 1.00 94.38 162 MET A C 1
ATOM 1245 O O . MET A 1 162 ? -6.414 4.686 1.325 1.00 94.38 162 MET A O 1
ATOM 1249 N N . PRO A 1 163 ? -6.042 5.939 3.145 1.00 94.81 163 PRO A N 1
ATOM 1250 C CA . PRO A 1 163 ? -6.797 5.050 4.032 1.00 94.81 163 PRO A CA 1
ATOM 1251 C C . PRO A 1 163 ? -8.232 4.758 3.574 1.00 94.81 163 PRO A C 1
ATOM 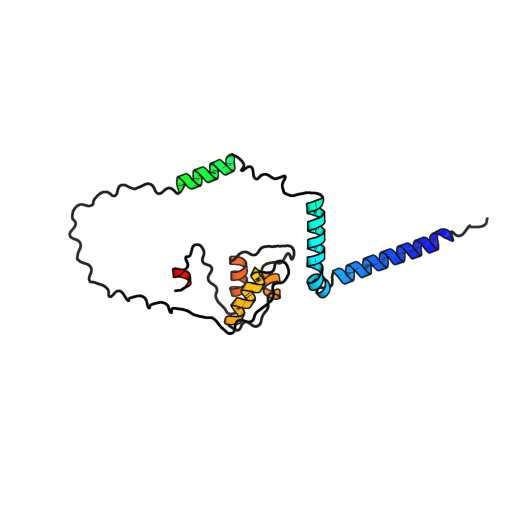1253 O O . PRO A 1 163 ? -8.724 3.655 3.790 1.00 94.81 163 PRO A O 1
ATOM 1256 N N . TYR A 1 164 ? -8.901 5.720 2.931 1.00 95.31 164 TYR A N 1
ATOM 1257 C CA . TYR A 1 164 ? -10.261 5.528 2.424 1.00 95.31 164 TYR A CA 1
ATOM 1258 C C . TYR A 1 164 ? -10.320 4.592 1.206 1.00 95.31 164 TYR A C 1
ATOM 1260 O O . TYR A 1 164 ? -11.314 3.899 1.039 1.00 95.31 164 TYR A O 1
ATOM 1268 N N . GLU A 1 165 ? -9.266 4.518 0.387 1.00 96.62 165 GLU A N 1
ATOM 1269 C CA . GLU A 1 165 ? -9.194 3.586 -0.752 1.00 96.62 165 GLU A CA 1
ATOM 1270 C C . GLU A 1 165 ? -9.057 2.149 -0.243 1.00 96.62 165 GLU A C 1
ATOM 1272 O O . GLU A 1 165 ? -9.741 1.241 -0.707 1.00 96.62 165 GLU A O 1
ATOM 1277 N N . LEU A 1 166 ? -8.217 1.955 0.778 1.00 97.56 166 LEU A N 1
ATOM 1278 C CA . LEU A 1 166 ? -8.093 0.675 1.474 1.00 97.56 166 LEU A CA 1
ATOM 1279 C C . LEU A 1 166 ? -9.412 0.278 2.144 1.00 97.56 166 LEU A C 1
ATOM 1281 O O . LEU A 1 166 ? -9.794 -0.885 2.082 1.00 97.56 166 LEU A O 1
ATOM 1285 N N . ALA A 1 167 ? -10.115 1.234 2.752 1.00 97.88 167 ALA A N 1
ATOM 1286 C CA . ALA A 1 167 ? -11.429 0.994 3.332 1.00 97.88 167 ALA A CA 1
ATOM 1287 C C . ALA A 1 167 ? -12.460 0.569 2.274 1.00 97.88 167 ALA A C 1
ATOM 1289 O O . ALA A 1 167 ? -13.154 -0.423 2.474 1.00 97.88 167 ALA A O 1
ATOM 1290 N N . ALA A 1 168 ? -12.502 1.255 1.130 1.00 97.88 168 ALA A N 1
ATOM 1291 C CA . ALA A 1 168 ? -13.369 0.885 0.014 1.00 97.88 168 ALA A CA 1
ATOM 1292 C C . ALA A 1 168 ? -13.099 -0.550 -0.464 1.00 97.88 168 ALA A C 1
ATOM 1294 O O . ALA A 1 168 ? -14.038 -1.315 -0.654 1.00 97.88 168 ALA A O 1
ATOM 1295 N N . PHE A 1 169 ? -11.830 -0.971 -0.544 1.00 97.94 169 PHE A N 1
ATOM 1296 C CA . PHE A 1 169 ? -11.513 -2.367 -0.859 1.00 97.94 169 PHE A CA 1
ATOM 1297 C C . PHE A 1 169 ? -12.091 -3.354 0.165 1.00 97.94 169 PHE A C 1
ATOM 1299 O O . PHE A 1 169 ? -12.530 -4.435 -0.217 1.00 97.94 169 PHE A O 1
ATOM 1306 N N . VAL A 1 170 ? -12.074 -3.029 1.460 1.00 98.06 170 VAL A N 1
ATOM 1307 C CA . VAL A 1 170 ? -12.635 -3.928 2.480 1.00 98.06 170 VAL A CA 1
ATOM 1308 C C . VAL A 1 170 ? -14.146 -4.067 2.298 1.00 98.06 170 VAL A C 1
ATOM 1310 O O . VAL A 1 170 ? -14.631 -5.194 2.242 1.00 98.06 170 VAL A O 1
ATOM 1313 N N . GLU A 1 171 ? -14.859 -2.953 2.147 1.00 97.75 171 GLU A N 1
ATOM 1314 C CA . GLU A 1 171 ? -16.322 -2.934 2.004 1.00 97.75 171 GLU A CA 1
ATOM 1315 C C . GLU A 1 171 ? -16.799 -3.564 0.682 1.00 97.75 171 GLU A C 1
ATOM 1317 O O . GLU A 1 171 ? -17.802 -4.272 0.653 1.00 97.75 171 GLU A O 1
ATOM 1322 N N . GLU A 1 172 ? -16.084 -3.332 -0.423 1.00 97.06 172 GLU A N 1
ATOM 1323 C CA . GLU A 1 172 ? -16.496 -3.792 -1.758 1.00 97.06 172 GLU A CA 1
ATOM 1324 C C . GLU A 1 172 ? -15.892 -5.149 -2.145 1.00 97.06 172 GLU A C 1
ATOM 1326 O O . GLU A 1 172 ? -16.479 -5.914 -2.911 1.00 97.06 172 GLU A O 1
ATOM 1331 N N . GLY A 1 173 ? -14.692 -5.447 -1.648 1.00 94.62 173 GLY A N 1
ATOM 1332 C CA . GLY A 1 173 ? -13.896 -6.615 -2.024 1.00 94.62 173 GLY A CA 1
ATOM 1333 C C . GLY A 1 173 ? -13.932 -7.758 -1.011 1.00 94.62 173 GLY A C 1
ATOM 1334 O O . GLY A 1 173 ? -13.355 -8.819 -1.271 1.00 94.62 173 GLY A O 1
ATOM 1335 N N . THR A 1 174 ? -14.573 -7.572 0.146 1.00 96.19 174 THR A N 1
ATOM 1336 C CA . THR A 1 174 ? -14.661 -8.588 1.205 1.00 96.19 174 THR A CA 1
ATOM 1337 C C . THR A 1 174 ? -16.046 -8.613 1.862 1.00 96.19 174 THR A C 1
ATOM 1339 O O . THR A 1 174 ? -16.916 -7.819 1.537 1.00 96.19 174 THR A O 1
ATOM 1342 N N . ALA A 1 175 ? -16.265 -9.551 2.790 1.00 95.56 175 ALA A N 1
ATOM 1343 C CA . ALA A 1 175 ? -17.473 -9.610 3.623 1.00 95.56 175 ALA A CA 1
ATOM 1344 C C . ALA A 1 175 ? -17.262 -8.978 5.017 1.00 95.56 175 ALA A C 1
ATOM 1346 O O . ALA A 1 175 ? -17.962 -9.318 5.972 1.00 95.56 175 ALA A O 1
ATOM 1347 N N . LEU A 1 176 ? -16.240 -8.131 5.160 1.00 96.56 176 LEU A N 1
ATOM 1348 C CA . LEU A 1 176 ? -15.859 -7.481 6.412 1.00 96.56 176 LEU A CA 1
ATOM 1349 C C . LEU A 1 176 ? -16.268 -6.008 6.387 1.00 96.56 176 LEU A C 1
ATOM 1351 O O . LEU A 1 176 ? -16.378 -5.409 5.325 1.00 96.56 176 LEU A O 1
ATOM 1355 N N . ASN A 1 177 ? -16.435 -5.427 7.574 1.00 96.25 177 ASN A N 1
ATOM 1356 C CA . ASN A 1 177 ? -16.644 -3.989 7.734 1.00 96.25 177 ASN A CA 1
ATOM 1357 C C . ASN A 1 177 ? -15.331 -3.325 8.149 1.00 96.25 177 ASN A C 1
ATOM 1359 O O . ASN A 1 177 ? -14.511 -3.935 8.847 1.00 96.25 177 ASN A O 1
ATOM 1363 N N . VAL A 1 178 ? -15.160 -2.056 7.797 1.00 96.56 178 VAL A N 1
ATOM 1364 C CA . VAL A 1 178 ? -13.970 -1.277 8.146 1.00 96.56 178 VAL A CA 1
ATOM 1365 C C . VAL A 1 178 ? -14.328 0.037 8.824 1.00 96.56 178 VAL A C 1
ATOM 1367 O O . VAL A 1 178 ? -15.351 0.665 8.567 1.00 96.56 178 VAL A O 1
ATOM 1370 N N . LEU A 1 179 ? -13.436 0.489 9.703 1.00 94.44 179 LEU A N 1
ATOM 1371 C CA . LEU A 1 179 ? -13.558 1.774 10.368 1.00 94.44 179 LEU A CA 1
ATOM 1372 C C . LEU A 1 179 ? -12.256 2.557 10.239 1.00 94.44 179 LEU A C 1
ATOM 1374 O O . LEU A 1 179 ? -11.222 2.156 10.770 1.00 94.44 179 LEU A O 1
ATOM 1378 N N . VAL A 1 180 ? -12.317 3.708 9.571 1.00 94.19 180 VAL A N 1
ATOM 1379 C CA . VAL A 1 180 ? -11.179 4.628 9.462 1.00 94.19 180 VAL A CA 1
ATOM 1380 C C . VAL A 1 180 ? -11.277 5.676 10.569 1.00 94.19 180 VAL A C 1
ATOM 1382 O O . VAL A 1 180 ? -12.277 6.388 10.688 1.00 94.19 180 VAL A O 1
ATOM 1385 N N . ARG A 1 181 ? -10.232 5.781 11.395 1.00 91.69 181 ARG A N 1
ATOM 1386 C CA . ARG A 1 181 ? -10.101 6.789 12.459 1.00 91.69 181 ARG A CA 1
ATOM 1387 C C . ARG A 1 181 ? -8.767 7.515 12.318 1.00 91.69 181 ARG A C 1
ATOM 1389 O O . ARG A 1 181 ? -7.744 6.889 12.059 1.00 91.69 181 ARG A O 1
ATOM 1396 N N . VAL A 1 182 ? -8.781 8.830 12.515 1.00 91.25 182 VAL A N 1
ATOM 1397 C CA . VAL A 1 182 ? -7.597 9.704 12.482 1.00 91.25 182 VAL A CA 1
ATOM 1398 C C . VAL A 1 182 ? -7.598 10.557 13.752 1.00 91.25 182 VAL A C 1
ATOM 1400 O O . VAL A 1 182 ? -8.665 10.883 14.264 1.00 91.25 182 VAL A O 1
ATOM 1403 N N . GLY A 1 183 ? -6.415 10.895 14.276 1.00 89.69 183 GLY A N 1
ATOM 1404 C CA . GLY A 1 183 ? -6.283 11.738 15.475 1.00 89.69 183 GLY A CA 1
ATOM 1405 C C . GLY A 1 183 ? -6.470 11.004 16.810 1.00 89.69 183 GLY A C 1
ATOM 1406 O O . GLY A 1 183 ? -6.814 11.630 17.807 1.00 89.69 183 GLY A O 1
ATOM 1407 N N . GLY A 1 184 ? -6.273 9.681 16.837 1.00 90.31 184 GLY A N 1
ATOM 1408 C CA . GLY A 1 184 ? -6.311 8.883 18.067 1.00 90.31 184 GLY A CA 1
ATOM 1409 C C . GLY A 1 184 ? -5.039 8.992 18.919 1.00 90.31 184 GLY A C 1
ATOM 1410 O O . GLY A 1 184 ? -4.069 9.650 18.551 1.00 90.31 184 GLY A O 1
ATOM 1411 N N . ASN A 1 185 ? -5.034 8.291 20.054 1.00 93.25 185 ASN A N 1
ATOM 1412 C CA . ASN A 1 185 ? -3.863 8.120 20.916 1.00 93.25 185 ASN A CA 1
ATOM 1413 C C . ASN A 1 185 ? -3.666 6.635 21.276 1.00 93.25 185 ASN A C 1
ATOM 1415 O O . ASN A 1 185 ? -4.528 5.799 20.997 1.00 93.25 185 ASN A O 1
ATOM 1419 N N . LEU A 1 186 ? -2.519 6.309 21.880 1.00 89.81 186 LEU A N 1
ATOM 1420 C CA . LEU A 1 186 ? -2.148 4.928 22.208 1.00 89.81 186 LEU A CA 1
ATOM 1421 C C . LEU A 1 186 ? -3.160 4.252 23.149 1.00 89.81 186 LEU A C 1
ATOM 1423 O O . LEU A 1 186 ? -3.429 3.064 22.999 1.00 89.81 186 LEU A O 1
ATOM 1427 N N . ASP A 1 187 ? -3.719 4.995 24.104 1.00 88.69 187 ASP A N 1
ATOM 1428 C CA . ASP A 1 187 ? -4.661 4.448 25.082 1.00 88.69 187 ASP A CA 1
ATOM 1429 C C . ASP A 1 187 ? -6.022 4.151 24.455 1.00 88.69 187 ASP A C 1
ATOM 1431 O O . ASP A 1 187 ? -6.628 3.131 24.772 1.00 88.69 187 ASP A O 1
ATOM 1435 N N . LEU A 1 188 ? -6.482 5.001 23.532 1.00 88.12 188 LEU A N 1
ATOM 1436 C CA . LEU A 1 188 ? -7.697 4.774 22.752 1.00 88.12 188 LEU A CA 1
ATOM 1437 C C . LEU A 1 188 ? -7.534 3.590 21.793 1.00 88.12 188 LEU A C 1
ATOM 1439 O O . LEU A 1 188 ? -8.470 2.824 21.636 1.00 88.12 188 LEU A O 1
ATOM 1443 N N . LEU A 1 189 ? -6.356 3.417 21.183 1.00 87.62 189 LEU A N 1
ATOM 1444 C CA . LEU A 1 189 ? -6.081 2.299 20.271 1.00 87.62 189 LEU A CA 1
ATOM 1445 C C . LEU A 1 189 ? -6.113 0.930 20.973 1.00 87.62 189 LEU A C 1
ATOM 1447 O O . LEU A 1 189 ? -6.356 -0.084 20.327 1.00 87.62 189 LEU A O 1
ATOM 1451 N N . LYS A 1 190 ? -5.821 0.890 22.277 1.00 87.31 190 LYS A N 1
ATOM 1452 C CA . LYS A 1 190 ? -5.807 -0.349 23.067 1.00 87.31 190 LYS A CA 1
ATOM 1453 C C . LYS A 1 190 ? -7.191 -0.774 23.572 1.00 87.31 190 LYS A C 1
ATOM 1455 O O . LYS A 1 190 ? -7.316 -1.927 23.975 1.00 87.31 190 LYS A O 1
ATOM 1460 N N . ARG A 1 191 ? -8.161 0.145 23.624 1.00 81.75 191 ARG A N 1
ATOM 1461 C CA . ARG A 1 191 ? -9.531 -0.087 24.117 1.00 81.75 191 ARG A CA 1
ATOM 1462 C C . ARG A 1 191 ? -10.436 -0.579 22.999 1.00 81.75 191 ARG A C 1
ATOM 1464 O O . ARG A 1 191 ? -11.296 -1.425 23.318 1.00 81.75 191 ARG A O 1
#

Solvent-accessible surface area (backbone atoms only — not comparable to full-atom values): 12240 Å² total; per-residue (Å²): 136,86,80,77,74,64,70,76,51,54,63,53,53,51,52,50,51,50,52,52,50,52,52,54,53,48,53,55,55,52,72,35,65,74,43,36,75,74,44,41,58,58,53,51,48,51,52,49,52,53,46,41,73,77,53,59,76,82,77,67,70,87,69,70,52,70,67,58,49,47,53,53,48,54,52,56,60,69,67,54,82,74,84,72,82,77,78,82,77,74,95,69,92,71,79,81,79,77,85,70,86,75,78,75,78,80,81,77,76,96,75,84,81,90,70,78,57,52,88,60,85,60,57,86,63,25,62,64,30,23,51,48,29,26,55,41,21,58,77,67,46,86,68,54,35,61,71,47,34,56,68,58,35,78,53,83,82,49,71,73,77,54,75,66,46,57,40,48,45,36,57,75,73,45,98,49,86,73,82,91,84,81,91,80,53,76,71,66,74,74,106

Foldseek 3Di:
DDDPPPPVVVVVVVVVVVVVVVVVVVVVQCPDPVCCQPCVVVVVVVVVVVCCVVPPPVPPDCPPDVVNVVVVVVVVVVPPDDPDPDDDDDDDPDPDDDDDDDDDPDDFDPDDDQDQFDQDDATQLQPPLQVLNSVVRSVVDPDHSVVLCVQQPVPPPDNDGDPVSSQCCPVPVHPDHDDDDDDDDPVVVRD

pLDDT: mean 83.67, std 13.93, range [41.78, 98.06]

Radius of gyration: 31.33 Å; Cα contacts (8 Å, |Δi|>4): 93; chains: 1; bounding box: 59×52×111 Å

Sequence (191 aa):
MFQKRSVRTRPLVVALGVVILCITAGTLTYNMPIFQENFGWRISQLQASIKYALSPPGESVFTPNPTVAAMVQETMDAITPTATRTATPGPTLTPTPSPTATTEPTPLPATVRLSGIRHEYQKWNNCGPANLSMALSYWGWDGNQRPISDFVKPNPRDKNVMPYELAAFVEEGTALNVLVRVGGNLDLLKR